Protein 1L4D (pdb70)

B-factor: mean 29.14, std 12.09, range [7.15, 85.82]

GO terms:
  GO:0005576 extracellular region (C, IDA)
  GO:0007596 blood coagulation (P, IMP)
  GO:0005515 protein binding (F, IPI)
  GO:0042730 fibrinolysis (P, IDA)
  GO:0004252 serine-type endopeptidase activity (F, IDA)
  GO:0030574 collagen catabolic process (P, IDA)
  GO:0051919 positive regulation of fibrinolysis (P, IDA)
  GO:0008236 serine-type peptidase activity (F, TAS)
  GO:0005102 signaling receptor binding (F, IPI)
  GO:0019904 protein domain specific binding (F, IPI)
  GO:0005576 extracellular region (C, TAS)
  GO:0005886 plasma membrane (C, TAS)
  GO:0031093 platelet alpha granule lumen (C, TAS)
  GO:0009897 external side of plasma membrane (C, IDA)
  GO:0009986 cell surface (C, IDA)
  GO:0010812 negative regulation of cell-substrate adhesion (P, IDA)
  GO:0004175 endopeptidase activity (F, IDA)
  GO:0022617 extracellular matrix disassembly (P, IDA)
  GO:0051918 negative regulation of fibrinolysis (P, IDA)
  GO:2000048 negative regulation of cell-cell adhesion mediated by cadherin (P, TAS)

InterPro domains:
  IPR000001 Kringle [PF00051] (103-181)
  IPR000001 Kringle [PF00051] (185-262)
  IPR000001 Kringle [PF00051] (275-352)
  IPR000001 Kringle [PF00051] (377-454)
  IPR000001 Kringle [PF00051] (481-560)
  IPR000001 Kringle [PS50070] (102-181)
  IPR000001 Kringle [PS50070] (184-262)
  IPR000001 Kringle [PS50070] (274-352)
  IPR000001 Kringle [PS50070] (376-454)
  IPR000001 Kringle [PS50070] (480-560)
  IPR000001 Kringle [SM00130] (101-183)
  IPR000001 Kringle [SM00130] (184-264)
  IPR000001 Kringle [SM00130] (273-354)
  IPR000001 Kringle [SM00130] (375-456)
  IPR000001 Kringle [SM00130] (479-562)
  IPR000001 Kringle [cd00108] (102-182)
  IPR000001 Kringle [cd00108] (182-262)
  IPR000001 Kringle [cd00108] (272-353)
  IPR000001 Kringle [cd00108] (375-455)
  IPR000001 Kringle [cd00108] (478-561)

Structure (mmCIF, N/CA/C/O backbone):
data_1L4D
#
_entry.id   1L4D
#
_cell.length_a   67.449
_cell.length_b   94.177
_cell.length_c   126.822
_cell.angle_alpha   90.00
_cell.angle_beta   90.00
_cell.angle_gamma   90.00
#
_symmetry.space_group_name_H-M   'C 2 2 21'
#
loop_
_entity.id
_entity.type
_entity.pdbx_description
1 polymer PLASMINOGEN
2 polymer STREPTOKINASE
3 non-polymer 'SULFATE ION'
4 water water
#
loop_
_atom_site.group_PDB
_atom_site.id
_atom_site.type_symbol
_atom_site.label_atom_id
_atom_site.label_alt_id
_atom_site.label_comp_id
_atom_site.label_asym_id
_atom_site.label_entity_id
_atom_site.label_seq_id
_atom_site.pdbx_PDB_ins_code
_atom_site.Cartn_x
_atom_site.Cartn_y
_atom_site.Cartn_z
_atom_site.occupancy
_atom_site.B_iso_or_equiv
_atom_site.auth_seq_id
_atom_site.auth_comp_id
_atom_site.auth_asym_id
_atom_site.auth_atom_id
_atom_site.pdbx_PDB_model_num
ATOM 1 N N . ALA A 1 1 ? 43.229 16.885 77.127 1.00 47.32 543 ALA A N 1
ATOM 2 C CA . ALA A 1 1 ? 43.899 16.888 75.803 1.00 48.23 543 ALA A CA 1
ATOM 3 C C . ALA A 1 1 ? 43.599 18.157 74.990 1.00 47.55 543 ALA A C 1
ATOM 4 O O . ALA A 1 1 ? 42.465 18.626 74.899 1.00 49.03 543 ALA A O 1
ATOM 6 N N . PRO A 1 2 ? 44.657 18.744 74.422 1.00 46.38 544 PRO A N 1
ATOM 7 C CA . PRO A 1 2 ? 44.456 19.953 73.616 1.00 44.78 544 PRO A CA 1
ATOM 8 C C . PRO A 1 2 ? 43.800 19.604 72.257 1.00 42.32 544 PRO A C 1
ATOM 9 O O . PRO A 1 2 ? 43.740 18.433 71.863 1.00 42.27 544 PRO A O 1
ATOM 13 N N . SER A 1 3 ? 43.258 20.620 71.584 1.00 39.47 545 SER A N 1
ATOM 14 C CA . SER A 1 3 ? 42.605 20.420 70.295 1.00 36.45 545 SER A CA 1
ATOM 15 C C . SER A 1 3 ? 43.132 21.447 69.321 1.00 33.59 545 SER A C 1
ATOM 16 O O . SER A 1 3 ? 44.055 22.174 69.639 1.00 31.43 545 SER A O 1
ATOM 19 N N . PHE A 1 4 ? 42.543 21.491 68.131 1.00 31.68 546 PHE A N 1
ATOM 20 C CA . PHE A 1 4 ? 42.948 22.428 67.097 1.00 28.97 546 PHE A CA 1
ATOM 21 C C . PHE A 1 4 ? 41.987 23.593 67.112 1.00 29.64 546 PHE A C 1
ATOM 22 O O . PHE A 1 4 ? 40.803 23.398 67.341 1.00 30.81 546 PHE A O 1
ATOM 30 N N . ASP A 1 5 ? 42.497 24.797 66.872 1.00 29.58 547 ASP A N 1
ATOM 31 C CA . ASP A 1 5 ? 41.690 26.017 66.903 1.00 30.20 547 ASP A CA 1
ATOM 32 C C . ASP A 1 5 ? 40.951 26.323 65.607 1.00 29.50 547 ASP A C 1
ATOM 33 O O . ASP A 1 5 ? 41.437 25.959 64.544 1.00 29.91 547 ASP A O 1
ATOM 38 N N . CYS A 1 6 ? 39.808 27.010 65.684 1.00 27.49 548 CYS A N 1
ATOM 39 C CA . CYS A 1 6 ? 39.021 27.284 64.485 1.00 25.96 548 CYS A CA 1
ATOM 40 C C . CYS A 1 6 ? 39.802 28.148 63.495 1.00 24.39 548 CYS A C 1
ATOM 41 O O . CYS A 1 6 ? 40.694 28.902 63.876 1.00 21.89 548 CYS A O 1
ATOM 44 N N . GLY A 1 7 ? 39.513 27.931 62.215 1.00 23.70 549 GLY A N 1
ATOM 45 C CA . GLY A 1 7 ? 40.117 28.683 61.132 1.00 25.01 549 GLY A CA 1
ATOM 46 C C . GLY A 1 7 ? 41.587 28.572 60.793 1.00 25.77 549 GLY A C 1
ATOM 47 O O . GLY A 1 7 ? 42.069 29.290 59.903 1.00 26.37 549 GLY A O 1
ATOM 48 N N . LYS A 1 8 ? 42.304 27.689 61.470 1.00 24.48 550 LYS A N 1
ATOM 49 C CA . LYS A 1 8 ? 43.718 27.570 61.200 1.00 24.09 550 LYS A CA 1
ATOM 50 C C . LYS A 1 8 ? 44.035 26.211 60.605 1.00 23.40 550 LYS A C 1
ATOM 51 O O . LYS A 1 8 ? 44.094 25.213 61.317 1.00 23.21 550 LYS A O 1
ATOM 57 N N . PRO A 1 9 ? 44.253 26.157 59.283 1.00 21.96 551 PRO A N 1
ATOM 58 C CA . PRO A 1 9 ? 44.566 24.885 58.617 1.00 20.62 551 PRO A CA 1
ATOM 59 C C . PRO A 1 9 ? 45.935 24.381 59.031 1.00 19.41 551 PRO A C 1
ATOM 60 O O . PRO A 1 9 ? 46.803 25.178 59.340 1.00 18.24 551 PRO A O 1
ATOM 64 N N . GLN A 1 10 ? 46.104 23.056 59.045 1.00 19.98 552 GLN A N 1
ATOM 65 C CA . GLN A 1 10 ? 47.374 22.417 59.385 1.00 19.57 552 GLN A CA 1
ATOM 66 C C . GLN A 1 10 ? 48.133 22.125 58.096 1.00 19.80 552 GLN A C 1
ATOM 67 O O . GLN A 1 10 ? 49.279 21.696 58.117 1.00 20.44 552 GLN A O 1
ATOM 73 N N . VAL A 1 11 ? 47.467 22.350 56.971 1.00 18.59 553 VAL A N 1
ATOM 74 C CA . VAL A 1 11 ? 48.068 22.175 55.658 1.00 18.62 553 VAL A CA 1
ATOM 75 C C . VAL A 1 11 ? 47.842 23.521 54.995 1.00 19.37 553 VAL A C 1
ATOM 76 O O . VAL A 1 11 ? 46.699 23.887 54.731 1.00 20.13 553 VAL A O 1
ATOM 80 N N . GLU A 1 12 ? 48.918 24.268 54.741 1.00 19.20 554 GLU A N 1
ATOM 81 C CA . GLU A 1 12 ? 48.783 25.593 54.143 1.00 18.73 554 GLU A CA 1
ATOM 82 C C . GLU A 1 12 ? 47.983 25.583 52.850 1.00 18.12 554 GLU A C 1
ATOM 83 O O . GLU A 1 12 ? 48.275 24.831 51.930 1.00 17.32 554 GLU A O 1
ATOM 89 N N . PRO A 1 13 ? 46.934 26.411 52.778 1.00 18.00 555 PRO A N 1
ATOM 90 C CA . PRO A 1 13 ? 46.148 26.429 51.546 1.00 18.33 555 PRO A CA 1
ATOM 91 C C . PRO A 1 13 ? 46.969 26.909 50.344 1.00 18.89 555 PRO A C 1
ATOM 92 O O . PRO A 1 13 ? 47.899 27.715 50.480 1.00 16.99 555 PRO A O 1
ATOM 96 N N . LYS A 1 14 ? 46.614 26.398 49.170 1.00 18.19 556 LYS A N 1
ATOM 97 C CA . LYS A 1 14 ? 47.292 26.766 47.950 1.00 17.98 556 LYS A CA 1
ATOM 98 C C . LYS A 1 14 ? 47.072 28.245 47.682 1.00 18.65 556 LYS A C 1
ATOM 99 O O . LYS A 1 14 ? 47.977 28.930 47.218 1.00 18.42 556 LYS A O 1
ATOM 105 N N . LYS A 1 15 ? 45.878 28.744 47.984 1.00 18.19 557 LYS A N 1
ATOM 106 C CA . LYS A 1 15 ? 45.572 30.152 47.747 1.00 18.32 557 LYS A CA 1
ATOM 107 C C . LYS A 1 15 ? 45.656 30.526 46.274 1.00 18.82 557 LYS A C 1
ATOM 108 O O . LYS A 1 15 ? 46.461 31.374 45.879 1.00 19.36 557 LYS A O 1
ATOM 114 N N . CYS A 1 16 ? 44.817 29.884 45.467 1.00 18.72 558 CYS A N 1
ATOM 115 C CA . CYS A 1 16 ? 44.742 30.137 44.030 1.00 18.43 558 CYS A CA 1
ATOM 116 C C . CYS A 1 16 ? 44.712 31.635 43.770 1.00 18.76 558 CYS A C 1
ATOM 117 O O . CYS A 1 16 ? 43.914 32.366 44.355 1.00 18.10 558 CYS A O 1
ATOM 120 N N . PRO A 1 17 ? 45.599 32.122 42.899 1.00 20.30 559 PRO A N 1
ATOM 121 C CA . PRO A 1 17 ? 45.585 33.564 42.625 1.00 20.85 559 PRO A CA 1
ATOM 122 C C . PRO A 1 17 ? 44.239 33.992 42.057 1.00 21.33 559 PRO A C 1
ATOM 123 O O . PRO A 1 17 ? 43.476 33.166 41.565 1.00 22.40 559 PRO A O 1
ATOM 127 N N . GLY A 1 18 ? 43.936 35.279 42.139 1.00 20.63 560 GLY A N 1
ATOM 128 C CA . GLY A 1 18 ? 42.666 35.739 41.625 1.00 20.18 560 GLY A CA 1
ATOM 129 C C . GLY A 1 18 ? 42.582 35.702 40.111 1.00 21.42 560 GLY A C 1
ATOM 130 O O . GLY A 1 18 ? 43.586 35.666 39.424 1.00 22.30 560 GLY A O 1
ATOM 131 N N . ARG A 1 19 ? 41.361 35.706 39.604 1.00 21.84 561 ARG A N 1
ATOM 132 C CA . ARG A 1 19 ? 41.075 35.688 38.178 1.00 23.06 561 ARG A CA 1
ATOM 133 C C . ARG A 1 19 ? 41.769 34.588 37.374 1.00 21.94 561 ARG A C 1
ATOM 134 O O . ARG A 1 19 ? 42.086 34.780 36.199 1.00 22.75 561 ARG A O 1
ATOM 142 N N . VAL A 1 20 ? 42.003 33.440 37.999 1.00 19.66 562 VAL A N 1
ATOM 143 C CA . VAL A 1 20 ? 42.610 32.325 37.289 1.00 18.30 562 VAL A CA 1
ATOM 144 C C . VAL A 1 20 ? 41.489 31.502 36.632 1.00 18.90 562 VAL A C 1
ATOM 145 O O . VAL A 1 20 ? 40.533 31.083 37.281 1.00 17.69 562 VAL A O 1
ATOM 149 N N . VAL A 1 21 ? 41.607 31.264 35.336 1.00 17.79 563 VAL A N 1
ATOM 150 C CA . VAL A 1 21 ? 40.580 30.510 34.629 1.00 18.65 563 VAL A CA 1
ATOM 151 C C . VAL A 1 21 ? 40.483 29.028 35.051 1.00 18.55 563 VAL A C 1
ATOM 152 O O . VAL A 1 21 ? 41.424 28.258 34.890 1.00 19.45 563 VAL A O 1
ATOM 156 N N . GLY A 1 22 ? 39.330 28.645 35.594 1.00 18.41 564 GLY A N 1
ATOM 157 C CA . GLY A 1 22 ? 39.130 27.273 36.022 1.00 16.71 564 GLY A CA 1
ATOM 158 C C . GLY A 1 22 ? 39.496 27.094 37.476 1.00 16.41 564 GLY A C 1
ATOM 159 O O . GLY A 1 22 ? 39.272 26.033 38.062 1.00 17.65 564 GLY A O 1
ATOM 160 N N . GLY A 1 23 ? 40.066 28.135 38.066 1.00 15.73 565 GLY A N 1
ATOM 161 C CA . GLY A 1 23 ? 40.467 28.044 39.460 1.00 16.66 565 GLY A CA 1
ATOM 162 C C . GLY A 1 23 ? 41.541 26.980 39.674 1.00 16.96 565 GLY A C 1
ATOM 163 O O . GLY A 1 23 ? 42.200 26.547 38.729 1.00 16.77 565 GLY A O 1
ATOM 164 N N . CYS A 1 24 ? 41.696 26.537 40.918 1.00 18.37 566 CYS A N 1
ATOM 165 C CA . CYS A 1 24 ? 42.700 25.546 41.263 1.00 17.85 566 CYS A CA 1
ATOM 166 C C . CYS A 1 24 ? 42.160 24.404 42.096 1.00 18.49 566 CYS A C 1
ATOM 167 O O . CYS A 1 24 ? 41.124 24.524 42.745 1.00 19.82 566 CYS A O 1
ATOM 170 N N . VAL A 1 25 ? 42.897 23.301 42.089 1.00 17.75 567 VAL A N 1
ATOM 171 C CA . VAL A 1 25 ? 42.566 22.158 42.918 1.00 17.55 567 VAL A CA 1
ATOM 172 C C . VAL A 1 25 ? 43.253 22.505 44.238 1.00 17.05 567 VAL A C 1
ATOM 173 O O . VAL A 1 25 ? 44.422 22.864 44.251 1.00 17.29 567 VAL A O 1
ATOM 177 N N . ALA A 1 26 ? 42.540 22.411 45.345 1.00 16.84 568 ALA A N 1
ATOM 178 C CA . ALA A 1 26 ? 43.141 22.754 46.631 1.00 16.56 568 ALA A CA 1
ATOM 179 C C . ALA A 1 26 ? 44.170 21.738 47.112 1.00 16.75 568 ALA A C 1
ATOM 180 O O . ALA A 1 26 ? 44.236 20.618 46.602 1.00 17.00 568 ALA A O 1
ATOM 182 N N . HIS A 1 27 ? 44.996 22.137 48.078 1.00 16.98 569 HIS A N 1
ATOM 183 C CA . HIS A 1 27 ? 45.958 21.201 48.652 1.00 17.33 569 HIS A CA 1
ATOM 184 C C . HIS A 1 27 ? 45.120 20.329 49.572 1.00 17.27 569 HIS A C 1
ATOM 185 O O . HIS A 1 27 ? 44.271 20.833 50.311 1.00 15.95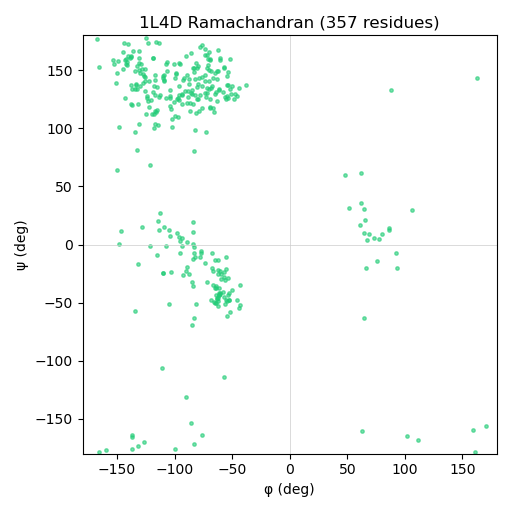 569 HIS A O 1
ATOM 192 N N . PRO A 1 28 ? 45.344 19.012 49.549 1.00 17.97 570 PRO A N 1
ATOM 193 C CA . PRO A 1 28 ? 44.541 18.143 50.423 1.00 20.46 570 PRO A CA 1
ATOM 194 C C . PRO A 1 28 ? 44.506 18.597 51.903 1.00 19.71 570 PRO A C 1
ATOM 195 O O . PRO A 1 28 ? 45.543 18.886 52.490 1.00 19.32 570 PRO A O 1
ATOM 199 N N . HIS A 1 29 ? 43.291 18.694 52.445 1.00 18.72 571 HIS A N 1
ATOM 200 C CA . HIS A 1 29 ? 43.032 19.053 53.826 1.00 18.95 571 HIS A CA 1
ATOM 201 C C . HIS A 1 29 ? 43.415 20.455 54.292 1.00 18.84 571 HIS A C 1
ATOM 202 O O . HIS A 1 29 ? 43.565 20.681 55.498 1.00 16.20 571 HIS A O 1
ATOM 209 N N . SER A 1 30 ? 43.557 21.399 53.358 1.00 18.59 572 SER A N 1
ATOM 210 C CA . SER A 1 30 ? 43.863 22.787 53.714 1.00 18.71 572 SER A CA 1
ATOM 211 C C . SER A 1 30 ? 42.579 23.563 54.066 1.00 20.26 572 SER A C 1
ATOM 212 O O . SER A 1 30 ? 42.641 24.673 54.597 1.00 21.58 572 SER A O 1
ATOM 215 N N . TRP A 1 31 ? 41.421 22.977 53.761 1.00 20.97 573 TRP A N 1
ATOM 216 C CA . TRP A 1 31 ? 40.112 23.573 54.087 1.00 22.32 573 TRP A CA 1
ATOM 217 C C . TRP A 1 31 ? 39.391 22.543 54.978 1.00 23.17 573 TRP A C 1
ATOM 218 O O . TRP A 1 31 ? 38.401 21.938 54.579 1.00 24.27 573 TRP A O 1
ATOM 229 N N . PRO A 1 32 ? 39.889 22.349 56.207 1.00 23.43 574 PRO A N 1
ATOM 230 C CA . PRO A 1 32 ? 39.398 21.410 57.223 1.00 23.01 574 PRO A CA 1
ATOM 231 C C . PRO A 1 32 ? 37.945 21.478 57.651 1.00 21.38 574 PRO A C 1
ATOM 232 O O . PRO A 1 32 ? 37.418 20.514 58.195 1.00 19.17 574 PRO A O 1
ATOM 236 N N . TRP A 1 33 ? 37.318 22.624 57.422 1.00 21.67 575 TRP A N 1
ATOM 237 C CA . TRP A 1 33 ? 35.923 22.852 57.792 1.00 21.41 575 TRP A CA 1
ATOM 238 C C . TRP A 1 33 ? 34.991 22.541 56.625 1.00 22.16 575 TRP A C 1
ATOM 239 O O . TRP A 1 33 ? 33.769 22.640 56.743 1.00 24.62 575 TRP A O 1
ATOM 250 N N . GLN A 1 34 ? 35.570 22.159 55.496 1.00 21.55 576 GLN A N 1
ATOM 251 C CA . GLN A 1 34 ? 34.777 21.847 54.328 1.00 21.08 576 GLN A CA 1
ATOM 252 C C . GLN A 1 34 ? 33.986 20.569 54.519 1.00 21.64 576 GLN A C 1
ATOM 253 O O . GLN A 1 34 ? 34.552 19.486 54.682 1.00 20.51 576 GLN A O 1
ATOM 259 N N . VAL A 1 35 ? 32.665 20.712 54.486 1.00 22.31 577 VAL A N 1
ATOM 260 C CA . VAL A 1 35 ? 31.753 19.584 54.625 1.00 21.54 577 VAL A CA 1
ATOM 261 C C . VAL A 1 35 ? 31.100 19.212 53.299 1.00 21.63 577 VAL A C 1
ATOM 262 O O . VAL A 1 35 ? 30.885 20.056 52.433 1.00 20.66 577 VAL A O 1
ATOM 266 N N . SER A 1 36 ? 30.790 17.932 53.148 1.00 22.77 578 SER A N 1
ATOM 267 C CA . SER A 1 36 ? 30.077 17.445 51.978 1.00 22.16 578 SER A CA 1
ATOM 268 C C . SER A 1 36 ? 28.773 16.910 52.555 1.00 23.06 578 SER A C 1
ATOM 269 O O . SER A 1 36 ? 28.791 15.969 53.357 1.00 23.14 578 SER A O 1
ATOM 272 N N . LEU A 1 37 ? 27.657 17.533 52.194 1.00 22.40 579 LEU A N 1
ATOM 273 C CA . LEU A 1 37 ? 26.344 17.098 52.665 1.00 23.06 579 LEU A CA 1
ATOM 274 C C . LEU A 1 37 ? 25.931 16.000 51.699 1.00 23.92 579 LEU A C 1
ATOM 275 O O . LEU A 1 37 ? 25.962 16.184 50.485 1.00 24.35 579 LEU A O 1
ATOM 280 N N . ARG A 1 38 ? 25.528 14.862 52.221 1.00 24.90 580 ARG A N 1
ATOM 281 C CA . ARG A 1 38 ? 25.161 13.780 51.334 1.00 26.54 580 ARG A CA 1
ATOM 282 C C . ARG A 1 38 ? 23.914 13.060 51.813 1.00 27.86 580 ARG A C 1
ATOM 283 O O . ARG A 1 38 ? 23.531 13.164 52.983 1.00 28.06 580 ARG A O 1
ATOM 291 N N . THR A 1 39 ? 23.273 12.350 50.892 1.00 27.89 581 THR A N 1
ATOM 292 C CA . THR A 1 39 ? 22.072 11.581 51.196 1.00 29.00 581 THR A CA 1
ATOM 293 C C . THR A 1 39 ? 22.486 10.347 51.986 1.00 30.59 581 THR A C 1
ATOM 294 O O . THR A 1 39 ? 23.668 10.027 52.071 1.00 31.22 581 THR A O 1
ATOM 298 N N . ARG A 1 40 ? 21.504 9.663 52.559 1.00 32.02 582 ARG A N 1
ATOM 299 C CA . ARG A 1 40 ? 21.728 8.443 53.323 1.00 33.60 582 ARG A CA 1
ATOM 300 C C . ARG A 1 40 ? 22.556 7.471 52.454 1.00 34.21 582 ARG A C 1
ATOM 301 O O . ARG A 1 40 ? 23.550 6.892 52.898 1.00 33.97 582 ARG A O 1
ATOM 309 N N . PHE A 1 41 ? 22.132 7.311 51.204 1.00 35.46 583 PHE A N 1
ATOM 310 C CA . PHE A 1 41 ? 22.776 6.411 50.251 1.00 35.90 583 PHE A CA 1
ATOM 311 C C . PHE A 1 41 ? 24.222 6.775 49.919 1.00 34.77 583 PHE A C 1
ATOM 312 O O . PHE A 1 41 ? 24.982 5.933 49.449 1.00 35.33 583 PHE A O 1
ATOM 320 N N . GLY A 1 42 ? 24.591 8.036 50.132 1.00 34.89 584 GLY A N 1
ATOM 321 C CA . GLY A 1 42 ? 25.956 8.477 49.866 1.00 33.10 584 GLY A CA 1
ATOM 322 C C . GLY A 1 42 ? 26.191 9.347 48.637 1.00 32.61 584 GLY A C 1
ATOM 323 O O . GLY A 1 42 ? 27.276 9.318 48.064 1.00 33.56 584 GLY A O 1
ATOM 324 N N . MET A 1 43 ? 25.196 10.131 48.236 1.00 31.51 585 MET A N 1
ATOM 325 C CA . MET A 1 43 ? 25.315 10.996 47.062 1.00 30.55 585 MET A CA 1
ATOM 326 C C . MET A 1 43 ? 25.525 12.449 47.507 1.00 27.97 585 MET A C 1
ATOM 327 O O . MET A 1 43 ? 24.741 12.977 48.282 1.00 27.58 585 MET A O 1
ATOM 332 N N . HIS A 1 44 ? 26.578 13.093 47.017 1.00 26.06 586 HIS A N 1
ATOM 333 C CA . HIS A 1 44 ? 26.868 14.483 47.383 1.00 23.15 586 HIS A CA 1
ATOM 334 C C . HIS A 1 44 ? 26.020 15.447 46.573 1.00 21.71 586 HIS A C 1
ATOM 335 O O . HIS A 1 44 ? 26.029 15.387 45.350 1.00 20.11 586 HIS A O 1
ATOM 342 N N . PHE A 1 45 ? 25.285 16.333 47.243 1.00 20.19 587 PHE A N 1
ATOM 343 C CA . PHE A 1 45 ? 24.465 17.309 46.524 1.00 19.82 587 PHE A CA 1
ATOM 344 C C . PHE A 1 45 ? 24.640 18.739 47.025 1.00 20.87 587 PHE A C 1
ATOM 345 O O . PHE A 1 45 ? 24.264 19.698 46.338 1.00 20.46 587 PHE A O 1
ATOM 353 N N . CYS A 1 46 ? 25.212 18.871 48.221 1.00 21.33 588 CYS A N 1
ATOM 354 C CA . CYS A 1 46 ? 25.433 20.171 48.849 1.00 22.01 588 CYS A CA 1
ATOM 355 C C . CYS A 1 46 ? 26.714 20.229 49.654 1.00 22.05 588 CYS A C 1
ATOM 356 O O . CYS A 1 46 ? 27.314 19.205 49.969 1.00 20.78 588 CYS A O 1
ATOM 359 N N . GLY A 1 47 ? 27.117 21.451 49.989 1.00 21.69 589 GLY A N 1
ATOM 360 C CA . GLY A 1 47 ? 28.314 21.645 50.775 1.00 20.06 589 GLY A CA 1
ATOM 361 C C . GLY A 1 47 ? 27.889 22.258 52.078 1.00 19.26 589 GLY A C 1
ATOM 362 O O . GLY A 1 47 ? 26.720 22.574 52.249 1.00 20.11 589 GLY A O 1
ATOM 363 N N . GLY A 1 48 ? 28.843 22.408 52.992 1.00 19.85 590 GLY A N 1
ATOM 364 C CA . GLY A 1 48 ? 28.593 22.994 54.296 1.00 17.29 590 GLY A CA 1
ATOM 365 C C . GLY A 1 48 ? 29.905 23.321 55.000 1.00 19.83 590 GLY A C 1
ATOM 366 O O . GLY A 1 48 ? 31.003 23.024 54.501 1.00 18.14 590 GLY A O 1
ATOM 367 N N . THR A 1 49 ? 29.789 23.925 56.178 1.00 19.98 591 THR A N 1
ATOM 368 C CA . THR A 1 49 ? 30.941 24.309 56.964 1.00 20.10 591 THR A CA 1
ATOM 369 C C . THR A 1 49 ? 30.818 23.872 58.411 1.00 21.62 591 THR A C 1
ATOM 370 O O . THR A 1 49 ? 29.875 24.249 59.109 1.00 22.11 591 THR A O 1
ATOM 374 N N . LEU A 1 50 ? 31.771 23.067 58.863 1.00 22.21 592 LEU A N 1
ATOM 375 C CA . LEU A 1 50 ? 31.775 22.621 60.247 1.00 22.05 592 LEU A CA 1
ATOM 376 C C . LEU A 1 50 ? 32.098 23.857 61.058 1.00 22.46 592 LEU A C 1
ATOM 377 O O . LEU A 1 50 ? 33.105 24.502 60.778 1.00 23.49 592 LEU A O 1
ATOM 382 N N . ILE A 1 51 ? 31.261 24.212 62.034 1.00 21.13 593 ILE A N 1
ATOM 383 C CA . ILE A 1 51 ? 31.552 25.386 62.855 1.00 22.19 593 ILE A CA 1
ATOM 384 C C . ILE A 1 51 ? 31.791 24.994 64.304 1.00 23.50 593 ILE A C 1
ATOM 385 O O . ILE A 1 51 ? 32.236 25.796 65.126 1.00 24.66 593 ILE A O 1
ATOM 390 N N . SER A 1 52 ? 31.511 23.736 64.600 1.00 24.12 594 SER A N 1
ATOM 391 C CA . SER A 1 52 ? 31.665 23.207 65.941 1.00 23.88 594 SER A CA 1
ATOM 392 C C . SER A 1 52 ? 31.608 21.689 65.843 1.00 23.33 594 SER A C 1
ATOM 393 O O . SER A 1 52 ? 30.983 21.137 64.946 1.00 26.00 594 SER A O 1
ATOM 396 N N . PRO A 1 53 ? 32.251 20.987 66.768 1.00 22.21 595 PRO A N 1
ATOM 397 C CA . PRO A 1 53 ? 32.216 19.520 66.694 1.00 21.63 595 PRO A CA 1
ATOM 398 C C . PRO A 1 53 ? 30.842 18.911 66.359 1.00 20.28 595 PRO A C 1
ATOM 399 O O . PRO A 1 53 ? 30.746 17.899 65.661 1.00 20.06 595 PRO A O 1
ATOM 403 N N . GLU A 1 54 ? 29.788 19.544 66.846 1.00 19.19 596 GLU A N 1
ATOM 404 C CA . GLU A 1 54 ? 28.438 19.055 66.623 1.00 19.97 596 GLU A CA 1
ATOM 405 C C . GLU A 1 54 ? 27.599 19.870 65.632 1.00 20.70 596 GLU A C 1
ATOM 406 O O . GLU A 1 54 ? 26.448 19.514 65.351 1.00 19.45 596 GLU A O 1
ATOM 412 N N . TRP A 1 55 ? 28.148 20.950 65.087 1.00 19.19 597 TRP A N 1
ATOM 413 C CA . TRP A 1 55 ? 27.337 21.731 64.182 1.00 19.44 597 TRP A CA 1
ATOM 414 C C . TRP A 1 55 ? 27.936 22.091 62.844 1.00 20.16 597 TRP A C 1
ATOM 415 O O . TRP A 1 55 ? 29.099 22.491 62.748 1.00 20.94 597 TRP A O 1
ATOM 426 N N . VAL A 1 56 ? 27.110 21.956 61.808 1.00 20.01 598 VAL A N 1
ATOM 427 C CA . VAL A 1 56 ? 27.498 22.274 60.444 1.00 17.85 598 VAL A CA 1
ATOM 428 C C . VAL A 1 56 ? 26.524 23.299 59.878 1.00 18.22 598 VAL A C 1
ATOM 429 O O . VAL A 1 56 ? 25.302 23.100 59.904 1.00 19.36 598 VAL A O 1
ATOM 433 N N . LEU A 1 57 ? 27.054 24.405 59.374 1.00 17.08 599 LEU A N 1
ATOM 434 C CA . LEU A 1 57 ? 26.194 25.432 58.802 1.00 17.11 599 LEU A CA 1
ATOM 435 C C . LEU A 1 57 ? 26.150 25.213 57.299 1.00 18.18 599 LEU A C 1
ATOM 436 O O . LEU A 1 57 ? 27.193 25.095 56.654 1.00 18.38 599 LEU A O 1
ATOM 441 N N . THR A 1 58 ? 24.934 25.162 56.753 1.00 18.15 600 THR A N 1
ATOM 442 C CA . THR A 1 58 ? 24.707 24.933 55.334 1.00 17.14 600 THR A CA 1
ATOM 443 C C . THR A 1 58 ? 23.615 25.866 54.798 1.00 18.77 600 THR A C 1
ATOM 444 O O . THR A 1 58 ? 23.108 26.710 55.520 1.00 19.32 600 THR A O 1
ATOM 448 N N . ALA A 1 59 ? 23.247 25.695 53.534 1.00 18.43 601 ALA A N 1
ATOM 449 C CA . ALA A 1 59 ? 22.218 26.523 52.913 1.00 20.12 601 ALA A CA 1
ATOM 450 C C . ALA A 1 59 ? 20.830 25.943 53.149 1.00 21.27 601 ALA A C 1
ATOM 451 O O . ALA A 1 59 ? 20.621 24.737 53.040 1.00 21.59 601 ALA A O 1
ATOM 453 N N . ALA A 1 60 ? 19.882 26.817 53.450 1.00 21.86 602 ALA A N 1
ATOM 454 C CA . ALA A 1 60 ? 18.513 26.405 53.718 1.00 23.29 602 ALA A CA 1
ATOM 455 C C . ALA A 1 60 ? 17.879 25.529 52.636 1.00 24.29 602 ALA A C 1
ATOM 456 O O . ALA A 1 60 ? 17.286 24.498 52.968 1.00 25.34 602 ALA A O 1
ATOM 458 N N . HIS A 1 61 ? 17.980 25.899 51.362 1.00 25.69 603 HIS A N 1
ATOM 459 C CA . HIS A 1 61 ? 17.359 25.069 50.353 1.00 28.26 603 HIS A CA 1
ATOM 460 C C . HIS A 1 61 ? 17.975 23.672 50.240 1.00 28.39 603 HIS A C 1
ATOM 461 O O . HIS A 1 61 ? 17.383 22.776 49.620 1.00 28.93 603 HIS A O 1
ATOM 468 N N . CYS A 1 62 ? 19.140 23.465 50.847 1.00 26.85 604 CYS A N 1
ATOM 469 C CA . CYS A 1 62 ? 19.757 22.150 50.790 1.00 26.30 604 CYS A CA 1
ATOM 470 C C . CYS A 1 62 ? 18.882 21.183 51.561 1.00 27.34 604 CYS A C 1
ATOM 471 O O . CYS A 1 62 ? 18.922 19.983 51.324 1.00 28.21 604 CYS A O 1
ATOM 474 N N . LEU A 1 63 ? 18.079 21.705 52.482 1.00 27.30 605 LEU A N 1
ATOM 475 C CA . LEU A 1 63 ? 17.214 20.842 53.272 1.00 28.21 605 LEU A CA 1
ATOM 476 C C . LEU A 1 63 ? 15.918 20.525 52.554 1.00 29.41 605 LEU A C 1
ATOM 477 O O . LEU A 1 63 ? 15.002 19.968 53.141 1.00 29.66 605 LEU A O 1
ATOM 482 N N . GLU A 1 64 ? 15.838 20.864 51.279 1.00 31.71 606 GLU A N 1
ATOM 483 C CA . GLU A 1 64 ? 14.620 20.592 50.546 1.00 35.51 606 GLU A CA 1
ATOM 484 C C . GLU A 1 64 ? 14.512 19.136 50.150 1.00 36.81 606 GLU A C 1
ATOM 485 O O . GLU A 1 64 ? 13.461 18.702 49.713 1.00 38.14 606 GLU A O 1
ATOM 491 N N . LYS A 1 65 ? 15.590 18.377 50.317 1.00 37.92 607 LYS A N 1
ATOM 492 C CA . LYS A 1 65 ? 15.574 16.969 49.959 1.00 39.16 607 LYS A CA 1
ATOM 493 C C . LYS A 1 65 ? 14.618 16.156 50.816 1.00 39.24 607 LYS A C 1
ATOM 494 O O . LYS A 1 65 ? 13.803 15.403 50.292 1.00 40.15 607 LYS A O 1
ATOM 500 N N . SER A 1 66 ? 14.733 16.308 52.134 1.00 39.36 608 SER A N 1
ATOM 501 C CA . SER A 1 66 ? 13.900 15.577 53.097 1.00 38.78 608 SER A CA 1
ATOM 502 C C . SER A 1 66 ? 13.719 16.337 54.407 1.00 38.58 608 SER A C 1
ATOM 503 O O . SER A 1 66 ? 14.550 17.160 54.776 1.00 37.84 608 SER A O 1
ATOM 506 N N . PRO A 1 67 ? 12.630 16.058 55.134 1.00 39.16 609 PRO A N 1
ATOM 507 C CA . PRO A 1 67 ? 12.365 16.733 56.412 1.00 38.89 609 PRO A CA 1
ATOM 508 C C . PRO A 1 67 ? 13.026 16.002 57.573 1.00 37.11 609 PRO A C 1
ATOM 509 O O . PRO A 1 67 ? 13.316 16.595 58.613 1.00 36.89 609 PRO A O 1
ATOM 513 N N . ARG A 1 68 ? 13.254 14.710 57.396 1.00 36.04 610 ARG A N 1
ATOM 514 C CA . ARG A 1 68 ? 13.886 13.924 58.444 1.00 37.16 610 ARG A CA 1
ATOM 515 C C . ARG A 1 68 ? 15.409 14.028 58.417 1.00 35.57 610 ARG A C 1
ATOM 516 O O . ARG A 1 68 ? 16.040 13.705 57.414 1.00 34.84 610 ARG A O 1
ATOM 524 N N . PRO A 1 69 ? 16.017 14.502 59.524 1.00 35.07 611 PRO A N 1
ATOM 525 C CA . PRO A 1 69 ? 17.473 14.628 59.572 1.00 33.55 611 PRO A CA 1
ATOM 526 C C . PRO A 1 69 ? 18.140 13.293 59.298 1.00 32.70 611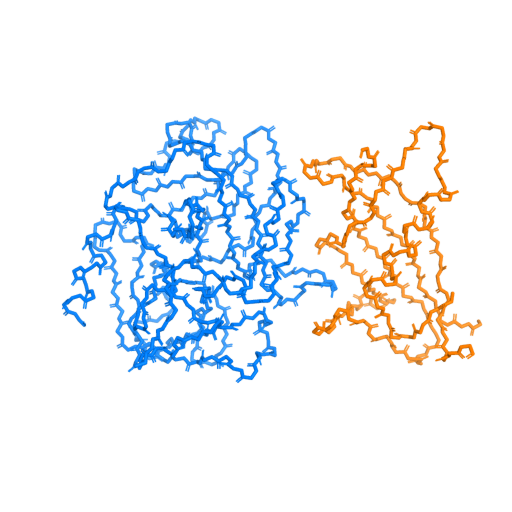 PRO A C 1
ATOM 527 O O . PRO A 1 69 ? 19.282 13.251 58.857 1.00 32.91 611 PRO A O 1
ATOM 531 N N . SER A 1 70 ? 17.423 12.201 59.541 1.00 31.62 612 SER A N 1
ATOM 532 C CA . SER A 1 70 ? 17.972 10.867 59.305 1.00 30.51 612 SER A CA 1
ATOM 533 C C . SER A 1 70 ? 18.344 10.673 57.836 1.00 29.31 612 SER A C 1
ATOM 534 O O . SER A 1 70 ? 19.153 9.830 57.508 1.00 28.88 612 SER A O 1
ATOM 537 N N . SER A 1 71 ? 17.741 11.440 56.944 1.00 29.17 613 SER A N 1
ATOM 538 C CA . SER A 1 71 ? 18.061 11.301 55.530 1.00 29.60 613 SER A CA 1
ATOM 539 C C . SER A 1 71 ? 19.392 11.957 55.165 1.00 29.38 613 SER A C 1
ATOM 540 O O . SER A 1 71 ? 19.859 11.831 54.032 1.00 30.27 613 SER A O 1
ATOM 543 N N . TYR A 1 72 ? 20.011 12.648 56.114 1.00 28.24 614 TYR A N 1
ATOM 544 C CA . TYR A 1 72 ? 21.259 13.346 55.829 1.00 27.31 614 TYR A CA 1
ATOM 545 C C . TYR A 1 72 ? 22.489 12.740 56.483 1.00 27.49 614 TYR A C 1
ATOM 546 O O . TYR A 1 72 ? 22.436 12.234 57.607 1.00 28.30 614 TYR A O 1
ATOM 555 N N . LYS A 1 73 ? 23.603 12.809 55.766 1.00 27.06 615 LYS A N 1
ATOM 556 C CA . LYS A 1 73 ? 24.876 12.271 56.236 1.00 27.90 615 LYS A CA 1
ATOM 557 C C . LYS A 1 73 ? 25.936 13.345 55.981 1.00 27.08 615 LYS A C 1
ATOM 558 O O . LYS A 1 73 ? 25.932 13.979 54.929 1.00 28.93 615 LYS A O 1
ATOM 564 N N . VAL A 1 74 ? 26.839 13.554 56.927 1.00 25.25 616 VAL A N 1
ATOM 565 C CA . VAL A 1 74 ? 27.883 14.564 56.765 1.00 23.25 616 VAL A CA 1
ATOM 566 C C . VAL A 1 74 ? 29.261 13.946 56.529 1.00 21.72 616 VAL A C 1
ATOM 567 O O . VAL A 1 74 ? 29.701 13.117 57.312 1.00 22.31 616 VAL A O 1
ATOM 571 N N . ILE A 1 75 ? 29.939 14.343 55.455 1.00 19.52 617 ILE A N 1
ATOM 572 C CA . ILE A 1 75 ? 31.274 13.822 55.148 1.00 18.58 617 ILE A CA 1
ATOM 573 C C . ILE A 1 75 ? 32.379 14.832 55.509 1.00 18.62 617 ILE A C 1
ATOM 574 O O . ILE A 1 75 ? 32.459 15.912 54.927 1.00 18.48 617 ILE A O 1
ATOM 579 N N . LEU A 1 76 ? 33.237 14.456 56.460 1.00 18.16 618 LEU A N 1
ATOM 580 C CA . LEU A 1 76 ? 34.297 15.337 56.944 1.00 17.82 618 LEU A CA 1
ATOM 581 C C . LEU A 1 76 ? 35.727 14.867 56.719 1.00 18.77 618 LEU A C 1
ATOM 582 O O . LEU A 1 76 ? 36.021 13.680 56.849 1.00 20.23 618 LEU A O 1
ATOM 587 N N . GLY A 1 77 ? 36.607 15.814 56.385 1.00 18.78 619 GLY A N 1
ATOM 588 C CA . GLY A 1 77 ? 38.019 15.530 56.183 1.00 17.98 619 GLY A CA 1
ATOM 589 C C . GLY A 1 77 ? 38.405 15.065 54.797 1.00 19.86 619 GLY A C 1
ATOM 590 O O . GLY A 1 77 ? 39.505 14.576 54.577 1.00 19.75 619 GLY A O 1
ATOM 591 N N . ALA A 1 78 ? 37.509 15.242 53.841 1.00 21.52 620 ALA A N 1
ATOM 592 C CA . ALA A 1 78 ? 37.767 14.771 52.499 1.00 20.82 620 ALA A CA 1
ATOM 593 C C . ALA A 1 78 ? 38.445 15.735 51.548 1.00 21.98 620 ALA A C 1
ATOM 594 O O . ALA A 1 78 ? 38.490 16.951 51.758 1.00 21.73 620 ALA A O 1
ATOM 596 N N . HIS A 1 79 ? 38.987 15.132 50.492 1.00 23.48 621 HIS A N 1
ATOM 597 C CA . HIS A 1 79 ? 39.645 15.819 49.391 1.00 23.67 621 HIS A CA 1
ATOM 598 C C . HIS A 1 79 ? 39.103 15.170 48.127 1.00 24.39 621 HIS A C 1
ATOM 599 O O . HIS A 1 79 ? 38.571 15.857 47.253 1.00 23.46 621 HIS A O 1
ATOM 606 N N . GLN A 1 80 ? 39.267 13.853 48.030 1.00 25.97 622 GL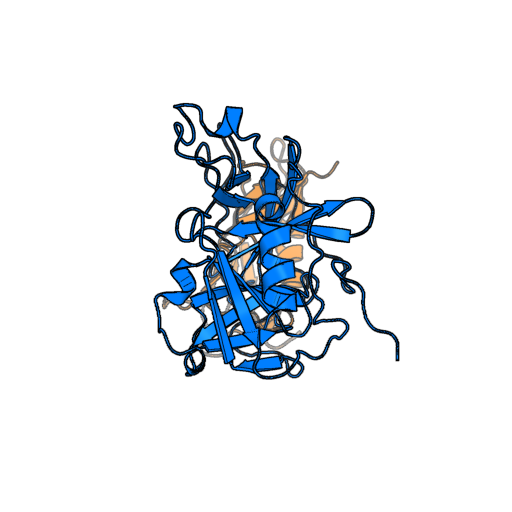N A N 1
ATOM 607 C CA . GLN A 1 80 ? 38.744 13.107 46.890 1.00 28.28 622 GLN A CA 1
ATOM 608 C C . GLN A 1 80 ? 37.304 12.751 47.221 1.00 29.07 622 GLN A C 1
ATOM 609 O O . GLN A 1 80 ? 37.027 12.104 48.221 1.00 30.11 622 GLN A O 1
ATOM 615 N N . GLU A 1 81 ? 36.394 13.190 46.366 1.00 30.35 623 GLU A N 1
ATOM 616 C CA . GLU A 1 81 ? 34.963 12.993 46.537 1.00 31.31 623 GLU A CA 1
ATOM 617 C C . GLU A 1 81 ? 34.474 11.542 46.513 1.00 31.92 623 GLU A C 1
ATOM 618 O O . GLU A 1 81 ? 33.637 11.151 47.326 1.00 32.27 623 GLU A O 1
ATOM 624 N N . VAL A 1 82 ? 34.980 10.745 45.578 1.00 32.90 624 VAL A N 1
ATOM 625 C CA . VAL A 1 82 ? 34.540 9.357 45.459 1.00 33.12 624 VAL A CA 1
ATOM 626 C C . VAL A 1 82 ? 35.275 8.384 46.384 1.00 34.25 624 VAL A C 1
ATOM 627 O O . VAL A 1 82 ? 34.678 7.856 47.317 1.00 35.58 624 VAL A O 1
ATOM 631 N N . ASN A 1 83 ? 36.556 8.128 46.136 1.00 34.82 625 ASN A N 1
ATOM 632 C CA . ASN A 1 83 ? 37.306 7.209 47.002 1.00 35.43 625 ASN A CA 1
ATOM 633 C C . ASN A 1 83 ? 37.798 7.981 48.224 1.00 33.75 625 ASN A C 1
ATOM 634 O O . ASN A 1 83 ? 38.949 8.405 48.287 1.00 33.62 625 ASN A O 1
ATOM 639 N N . LEU A 1 84 ? 36.905 8.161 49.188 1.00 31.22 626 LEU A N 1
ATOM 640 C CA . LEU A 1 84 ? 37.199 8.909 50.408 1.00 29.26 626 LEU A CA 1
ATOM 641 C C . LEU A 1 84 ? 38.431 8.390 51.135 1.00 28.95 626 LEU A C 1
ATOM 642 O O . LEU A 1 84 ? 38.625 7.184 51.256 1.00 29.26 626 LEU A O 1
ATOM 647 N N . GLU A 1 85 ? 39.267 9.298 51.621 1.00 27.57 627 GLU A N 1
ATOM 648 C CA . GLU A 1 85 ? 40.456 8.867 52.333 1.00 26.56 627 GLU A CA 1
ATOM 649 C C . GLU A 1 85 ? 39.998 8.060 53.540 1.00 27.53 627 GLU A C 1
ATOM 650 O O . GLU A 1 85 ? 38.843 8.167 53.967 1.00 27.92 627 GLU A O 1
ATOM 656 N N . PRO A 1 86 ? 40.886 7.214 54.091 1.00 27.59 628 PRO A N 1
ATOM 657 C CA . PRO A 1 86 ? 40.586 6.365 55.256 1.00 26.35 628 PRO A CA 1
ATOM 658 C C . PRO A 1 86 ? 40.180 7.075 56.560 1.00 25.02 628 PRO A C 1
ATOM 659 O O . PRO A 1 86 ? 39.420 6.520 57.359 1.00 23.37 628 PRO A O 1
ATOM 663 N N . HIS A 1 87 ? 40.680 8.292 56.768 1.00 23.27 629 HIS A N 1
ATOM 664 C CA . HIS A 1 87 ? 40.355 9.056 57.971 1.00 22.77 629 HIS A CA 1
ATOM 665 C C . HIS A 1 87 ? 39.026 9.778 57.881 1.00 21.94 629 HIS A C 1
ATOM 666 O O . HIS A 1 87 ? 38.551 10.308 58.876 1.00 22.03 629 HIS A O 1
ATOM 673 N N . VAL A 1 88 ? 38.434 9.829 56.698 1.00 20.52 630 VAL A N 1
ATOM 674 C CA . VAL A 1 88 ? 37.177 10.553 56.563 1.00 20.76 630 VAL A CA 1
ATOM 675 C C . VAL A 1 88 ? 36.111 10.115 57.551 1.00 20.94 630 VAL A C 1
ATOM 676 O O . VAL A 1 88 ? 35.939 8.938 57.797 1.00 21.34 630 VAL A O 1
ATOM 680 N N . GLN A 1 89 ? 35.402 11.083 58.121 1.00 22.15 631 GLN A N 1
ATOM 681 C CA . GLN A 1 89 ? 34.321 10.818 59.065 1.00 21.40 631 GLN A CA 1
ATOM 682 C C . GLN A 1 89 ? 32.951 11.009 58.391 1.00 22.92 631 GLN A C 1
ATOM 683 O O . GLN A 1 89 ? 32.724 12.000 57.695 1.00 23.29 631 GLN A O 1
ATOM 689 N N . GLU A 1 90 ? 32.053 10.047 58.584 1.00 23.85 632 GLU A N 1
ATOM 690 C CA . GLU A 1 90 ? 30.698 10.108 58.036 1.00 24.03 632 GLU A CA 1
ATOM 691 C C . GLU A 1 90 ? 29.757 10.116 59.216 1.00 22.83 632 GLU A C 1
ATOM 692 O O . GLU A 1 90 ? 29.637 9.135 59.921 1.00 24.40 632 GLU A O 1
ATOM 698 N N . ILE A 1 91 ? 29.072 11.224 59.423 1.00 21.73 633 ILE A N 1
ATOM 699 C CA . ILE A 1 91 ? 28.198 11.348 60.565 1.00 20.32 633 ILE A CA 1
ATOM 700 C C . ILE A 1 91 ? 26.767 11.697 60.207 1.00 20.18 633 ILE A C 1
ATOM 701 O O . ILE A 1 91 ? 26.521 12.656 59.488 1.00 20.45 633 ILE A O 1
ATOM 706 N N . GLU A 1 92 ? 25.821 10.915 60.714 1.00 20.80 634 GLU A N 1
ATOM 707 C CA . GLU A 1 92 ? 24.415 11.167 60.440 1.00 22.52 634 GLU A CA 1
ATOM 708 C C . GLU A 1 92 ? 23.910 12.385 61.221 1.00 21.45 634 GLU A C 1
ATOM 709 O O . GLU A 1 92 ? 24.271 12.593 62.369 1.00 21.41 634 GLU A O 1
ATOM 715 N N . VAL A 1 93 ? 23.078 13.186 60.566 1.00 21.59 635 VAL A N 1
ATOM 716 C CA . VAL A 1 93 ? 22.480 14.398 61.130 1.00 20.84 635 VAL A CA 1
ATOM 717 C C . VAL A 1 93 ? 21.298 13.990 62.019 1.00 21.79 635 VAL A C 1
ATOM 718 O O . VAL A 1 93 ? 20.510 13.118 61.646 1.00 22.02 635 VAL A O 1
ATOM 722 N N . SER A 1 94 ? 21.163 14.618 63.182 1.00 21.38 636 SER A N 1
ATOM 723 C CA . SER A 1 94 ? 20.067 14.283 64.098 1.00 22.69 636 SER A CA 1
ATOM 724 C C . SER A 1 94 ? 18.978 15.340 64.261 1.00 22.00 636 SER A C 1
ATOM 725 O O . SER A 1 94 ? 17.846 15.015 64.621 1.00 22.46 636 SER A O 1
ATOM 728 N N . ARG A 1 95 ? 19.326 16.597 64.010 1.00 21.84 637 ARG A N 1
ATOM 729 C CA . ARG A 1 95 ? 18.382 17.697 64.142 1.00 23.06 637 ARG A CA 1
ATOM 730 C C . ARG A 1 95 ? 18.643 18.706 63.011 1.00 21.20 637 ARG A C 1
ATOM 731 O O . ARG A 1 95 ? 19.738 18.780 62.472 1.00 20.33 637 ARG A O 1
ATOM 739 N N . LEU A 1 96 ? 17.625 19.471 62.649 1.00 20.09 638 LEU A N 1
ATOM 740 C CA . LEU A 1 96 ? 17.735 20.453 61.577 1.00 20.28 638 LEU A CA 1
ATOM 741 C C . LEU A 1 96 ? 17.131 21.776 62.036 1.00 20.22 638 LEU A C 1
ATOM 742 O O . LEU A 1 96 ? 16.065 21.805 62.637 1.00 17.49 638 LEU A O 1
ATOM 747 N N . PHE A 1 97 ? 17.804 22.877 61.734 1.00 20.39 639 PHE A N 1
ATOM 748 C CA . PHE A 1 97 ? 17.283 24.164 62.150 1.00 20.95 639 PHE A CA 1
ATOM 749 C C . PHE A 1 97 ? 17.398 25.211 61.060 1.00 21.95 639 PHE A C 1
ATOM 750 O O . PHE A 1 97 ? 18.487 25.521 60.578 1.00 22.55 639 PHE A O 1
ATOM 758 N N . LEU A 1 98 ? 16.252 25.745 60.669 1.00 21.49 640 LEU A N 1
ATOM 759 C CA . LEU A 1 98 ? 16.197 26.760 59.647 1.00 21.89 640 LEU A CA 1
ATOM 760 C C . LEU A 1 98 ? 16.238 28.127 60.309 1.00 21.34 640 LEU A C 1
ATOM 761 O O . LEU A 1 98 ? 15.665 28.322 61.369 1.00 21.16 640 LEU A O 1
ATOM 766 N N . GLU A 1 99 ? 16.943 29.063 59.692 1.00 21.37 641 GLU A N 1
ATOM 767 C CA . GLU A 1 99 ? 17.033 30.420 60.216 1.00 23.16 641 GLU A CA 1
ATOM 768 C C . GLU A 1 99 ? 15.707 31.084 59.867 1.00 24.07 641 GLU A C 1
ATOM 769 O O . GLU A 1 99 ? 15.382 31.244 58.690 1.00 24.77 641 GLU A O 1
ATOM 775 N N . PRO A 1 100 ? 14.942 31.494 60.889 1.00 24.30 642 PRO A N 1
ATOM 776 C CA . PRO A 1 100 ? 13.625 32.143 60.853 1.00 26.63 642 PRO A CA 1
ATOM 777 C C . PRO A 1 100 ? 13.394 33.448 60.069 1.00 28.11 642 PRO A C 1
ATOM 778 O O . PRO A 1 100 ? 12.457 33.530 59.279 1.00 27.17 642 PRO A O 1
ATOM 782 N N . THR A 1 101 ? 14.231 34.460 60.291 1.00 29.71 643 THR A N 1
ATOM 783 C CA . THR A 1 101 ? 14.050 35.752 59.629 1.00 30.80 643 THR A CA 1
ATOM 784 C C . THR A 1 101 ? 14.176 35.805 58.105 1.00 31.69 643 THR A C 1
ATOM 785 O O . THR A 1 101 ? 13.291 36.342 57.448 1.00 32.74 643 THR A O 1
ATOM 789 N N . ARG A 1 102 ? 15.256 35.261 57.541 1.00 32.47 644 ARG A N 1
ATOM 790 C CA . ARG A 1 102 ? 15.452 35.275 56.086 1.00 32.09 644 ARG A CA 1
ATOM 791 C C . ARG A 1 102 ? 15.322 33.893 55.463 1.00 32.53 644 ARG A C 1
ATOM 792 O O . ARG A 1 102 ? 15.010 33.749 54.277 1.00 32.49 644 ARG A O 1
ATOM 800 N N . LYS A 1 103 ? 15.567 32.871 56.267 1.00 32.50 645 LYS A N 1
ATOM 801 C CA . LYS A 1 103 ? 15.462 31.503 55.781 1.00 32.62 645 LYS A CA 1
ATOM 802 C C . LYS A 1 103 ? 16.428 31.133 54.638 1.00 31.71 645 LYS A C 1
ATOM 803 O O . LYS A 1 103 ? 16.075 30.362 53.740 1.00 33.35 645 LYS A O 1
ATOM 809 N N . ASP A 1 104 ? 17.642 31.668 54.658 1.00 29.37 646 ASP A N 1
ATOM 810 C CA . ASP A 1 104 ? 18.599 31.314 53.619 1.00 28.40 646 ASP A CA 1
ATOM 811 C C . ASP A 1 104 ? 19.667 30.306 54.097 1.00 26.58 646 ASP A C 1
ATOM 812 O O . ASP A 1 104 ? 20.242 29.592 53.292 1.00 24.58 646 ASP A O 1
ATOM 817 N N . ILE A 1 105 ? 19.920 30.243 55.404 1.00 24.64 647 ILE A N 1
ATOM 818 C CA . ILE A 1 105 ? 20.892 29.305 55.946 1.00 23.99 647 ILE A CA 1
ATOM 819 C C . ILE A 1 105 ? 20.233 28.339 56.915 1.00 24.55 647 ILE A C 1
ATOM 820 O O . ILE A 1 105 ? 19.151 28.603 57.434 1.00 24.81 647 ILE A O 1
ATOM 825 N N . ALA A 1 106 ? 20.886 27.215 57.170 1.00 23.96 648 ALA A N 1
ATOM 826 C CA . ALA A 1 106 ? 20.345 26.248 58.108 1.00 23.12 648 ALA A CA 1
ATOM 827 C C . ALA A 1 106 ? 21.465 25.655 58.933 1.00 22.45 648 ALA A C 1
ATOM 828 O O . ALA A 1 106 ? 22.617 25.638 58.510 1.00 21.90 648 ALA A O 1
ATOM 830 N N . LEU A 1 107 ? 21.119 25.187 60.127 1.00 22.38 649 LEU A N 1
ATOM 831 C CA . LEU A 1 107 ? 22.087 24.563 61.003 1.00 21.31 649 LEU A CA 1
ATOM 832 C C . LEU A 1 107 ? 21.759 23.097 61.039 1.00 22.28 649 LEU A C 1
ATOM 833 O O . LEU A 1 107 ? 20.581 22.729 61.034 1.00 22.56 649 LEU A O 1
ATOM 838 N N . LEU A 1 108 ? 22.798 22.266 61.038 1.00 23.18 650 LEU A N 1
ATOM 839 C CA . LEU A 1 108 ? 22.639 20.816 61.095 1.00 23.54 650 LEU A CA 1
ATOM 840 C C . LEU A 1 108 ? 23.389 20.305 62.329 1.00 25.17 650 LEU A C 1
ATOM 841 O O . LEU A 1 108 ? 24.609 20.470 62.431 1.00 25.11 650 LEU A O 1
ATOM 846 N N . LYS A 1 109 ? 22.680 19.698 63.276 1.00 25.89 651 LYS A N 1
ATOM 847 C CA . LYS A 1 109 ? 23.358 19.175 64.456 1.00 24.89 651 LYS A CA 1
ATOM 848 C C . LYS A 1 109 ? 23.678 17.709 64.172 1.00 24.55 651 LYS A C 1
ATOM 849 O O . LYS A 1 109 ? 22.806 16.959 63.757 1.00 25.37 651 LYS A O 1
ATOM 855 N N . LEU A 1 110 ? 24.931 17.311 64.376 1.00 24.34 652 LEU A N 1
ATOM 856 C CA . LEU A 1 110 ? 25.352 15.931 64.121 1.00 24.53 652 LEU A CA 1
ATOM 857 C C . LEU A 1 110 ? 24.945 14.965 65.239 1.00 23.88 652 LEU A C 1
ATOM 858 O O . LEU A 1 110 ? 24.988 15.329 66.422 1.00 21.92 652 LEU A O 1
ATOM 863 N N . SER A 1 111 ? 24.571 13.739 64.850 1.00 22.24 653 SER A N 1
ATOM 864 C CA . SER A 1 111 ? 24.135 12.716 65.800 1.00 21.98 653 SER A CA 1
ATOM 865 C C . SER A 1 111 ? 25.181 12.419 66.856 1.00 21.96 653 SER A C 1
ATOM 866 O O . SER A 1 111 ? 24.842 11.994 67.961 1.00 23.20 653 SER A O 1
ATOM 869 N N . SER A 1 112 ? 26.449 12.616 66.507 1.00 21.98 654 SER A N 1
ATOM 870 C CA . SER A 1 112 ? 27.574 12.421 67.434 1.00 21.69 654 SER A CA 1
ATOM 871 C C . SER A 1 112 ? 28.580 13.501 67.055 1.00 20.54 654 SER A C 1
ATOM 872 O O . SER A 1 112 ? 28.601 13.938 65.910 1.00 20.79 654 SER A O 1
ATOM 875 N N . PRO A 1 113 ? 29.394 13.969 68.015 1.00 19.45 655 PRO A N 1
ATOM 876 C CA . PRO A 1 113 ? 30.383 15.013 67.715 1.00 19.04 655 PRO A CA 1
ATOM 877 C C . PRO A 1 113 ? 31.513 14.557 66.822 1.00 19.18 655 PRO A C 1
ATOM 878 O O . PRO A 1 113 ? 32.069 13.484 67.016 1.00 18.61 655 PRO A O 1
ATOM 882 N N . ALA A 1 114 ? 31.831 15.383 65.827 1.00 18.56 656 ALA A N 1
ATOM 883 C CA . ALA A 1 114 ? 32.905 15.072 64.901 1.00 18.66 656 ALA A CA 1
ATOM 884 C C . ALA A 1 114 ? 34.192 15.056 65.691 1.00 18.94 656 ALA A C 1
ATOM 885 O O . ALA A 1 114 ? 34.330 15.780 66.668 1.00 21.17 656 ALA A O 1
ATOM 887 N N . VAL A 1 115 ? 35.126 14.206 65.295 1.00 18.59 657 VAL A N 1
ATOM 888 C CA . VAL A 1 115 ? 36.396 14.164 65.990 1.00 16.78 657 VAL A CA 1
ATOM 889 C C . VAL A 1 115 ? 37.293 15.173 65.291 1.00 16.64 657 VAL A C 1
ATOM 890 O O . VAL A 1 115 ? 37.522 15.083 64.079 1.00 14.91 657 VAL A O 1
ATOM 894 N N . ILE A 1 116 ? 37.779 16.139 66.063 1.00 15.52 658 ILE A N 1
ATOM 895 C CA . ILE A 1 116 ? 38.656 17.192 65.566 1.00 14.67 658 ILE A CA 1
ATOM 896 C C . ILE A 1 116 ? 40.087 16.685 65.449 1.00 16.02 658 ILE A C 1
ATOM 897 O O . ILE A 1 116 ? 40.660 16.164 66.406 1.00 16.32 658 ILE A O 1
ATOM 902 N N . THR A 1 117 ? 40.658 16.829 64.263 1.00 15.73 659 THR A N 1
ATOM 903 C CA . THR A 1 117 ? 41.994 16.358 64.000 1.00 15.29 659 THR A CA 1
ATOM 904 C C . THR A 1 117 ? 42.700 17.424 63.202 1.00 16.21 659 THR A C 1
ATOM 905 O O . THR A 1 117 ? 42.224 18.548 63.102 1.00 16.59 659 THR A O 1
ATOM 909 N N . ASP A 1 118 ? 43.835 17.067 62.614 1.00 17.21 660 ASP A N 1
ATOM 910 C CA . ASP A 1 118 ? 44.580 18.021 61.807 1.00 18.61 660 ASP A CA 1
ATOM 911 C C . ASP A 1 118 ? 43.931 18.191 60.437 1.00 20.08 660 ASP A C 1
ATOM 912 O O . ASP A 1 118 ? 44.325 19.064 59.672 1.00 19.83 660 ASP A O 1
ATOM 917 N N . LYS A 1 119 ? 42.919 17.373 60.143 1.00 19.64 661 LYS A N 1
ATOM 918 C CA . LYS A 1 119 ? 42.236 17.455 58.854 1.00 20.12 661 LYS A CA 1
ATOM 919 C C . LYS A 1 119 ? 40.737 17.727 58.991 1.00 19.54 661 LYS A C 1
ATOM 920 O O . LYS A 1 119 ? 40.029 17.831 58.001 1.00 19.96 661 LYS A O 1
ATOM 926 N N . VAL A 1 120 ? 40.266 17.824 60.227 1.00 19.88 662 VAL A N 1
ATOM 927 C CA . VAL A 1 120 ? 38.860 18.106 60.516 1.00 19.32 662 VAL A CA 1
ATOM 928 C C . VAL A 1 120 ? 38.844 19.176 61.604 1.00 19.53 662 VAL A C 1
ATOM 929 O O . VAL A 1 120 ? 38.968 18.884 62.788 1.00 19.83 662 VAL A O 1
ATOM 933 N N . ILE A 1 121 ? 38.702 20.423 61.173 1.00 19.06 663 ILE A N 1
ATOM 934 C CA . ILE A 1 121 ? 38.711 21.582 62.062 1.00 18.28 663 ILE A CA 1
ATOM 935 C C . ILE A 1 121 ? 37.616 22.574 61.658 1.00 18.61 663 ILE A C 1
ATOM 936 O O . ILE A 1 121 ? 37.433 22.864 60.471 1.00 19.86 663 ILE A O 1
ATOM 941 N N . PRO A 1 122 ? 36.887 23.128 62.641 1.00 18.06 664 PRO A N 1
ATOM 942 C CA . PRO A 1 122 ? 35.810 24.090 62.360 1.00 15.61 664 PRO A CA 1
ATOM 943 C C . PRO A 1 122 ? 36.378 25.407 61.852 1.00 16.16 664 PRO A C 1
ATOM 944 O O . PRO A 1 122 ? 37.537 25.715 62.093 1.00 15.98 664 PRO A O 1
ATOM 948 N N . ALA A 1 123 ? 35.558 26.198 61.179 1.00 16.80 665 ALA A N 1
ATOM 949 C CA . ALA A 1 123 ? 36.010 27.488 60.718 1.00 17.85 665 ALA A CA 1
ATOM 950 C C . ALA A 1 123 ? 35.565 28.482 61.795 1.00 19.15 665 ALA A C 1
ATOM 951 O O . ALA A 1 123 ? 34.632 28.217 62.541 1.00 18.80 665 ALA A O 1
ATOM 953 N N . CYS A 1 124 ? 36.245 29.618 61.897 1.00 20.39 666 CYS A N 1
ATOM 954 C CA . CYS A 1 124 ? 35.859 30.593 62.908 1.00 20.82 666 CYS A CA 1
ATOM 955 C C . CYS A 1 124 ? 34.670 31.402 62.423 1.00 19.34 666 CYS A C 1
ATOM 956 O O . CYS A 1 124 ? 34.481 31.565 61.220 1.00 20.71 666 CYS A O 1
ATOM 959 N N . LEU A 1 125 ? 33.858 31.899 63.345 1.00 18.91 667 LEU A N 1
ATOM 960 C CA . LEU A 1 125 ? 32.707 32.699 62.989 1.00 19.07 667 LEU A CA 1
ATOM 961 C C . LEU A 1 125 ? 33.095 34.163 63.214 1.00 19.73 667 LEU A C 1
ATOM 962 O O . LEU A 1 125 ? 33.987 34.481 64.005 1.00 20.36 667 LEU A O 1
ATOM 967 N N . PRO A 1 126 ? 32.426 35.080 62.514 1.00 20.33 668 PRO A N 1
ATOM 968 C CA . PRO A 1 126 ? 32.743 36.501 62.674 1.00 19.95 668 PRO A CA 1
ATOM 969 C C . PRO A 1 126 ? 32.011 37.149 63.832 1.00 19.94 668 PRO A C 1
ATOM 970 O O . PRO A 1 126 ? 31.068 36.588 64.364 1.00 18.94 668 PRO A O 1
ATOM 974 N N . SER A 1 127 ? 32.464 38.328 64.231 1.00 20.71 669 SER A N 1
ATOM 975 C CA . SER A 1 127 ? 31.798 39.052 65.305 1.00 23.69 669 SER A CA 1
ATOM 976 C C . SER A 1 127 ? 30.462 39.516 64.732 1.00 24.16 669 SER A C 1
ATOM 977 O O . SER A 1 127 ? 30.378 39.903 63.569 1.00 25.90 669 SER A O 1
ATOM 980 N N . PRO A 1 128 ? 29.394 39.461 65.532 1.00 24.58 670 PRO A N 1
ATOM 981 C CA . PRO A 1 128 ? 28.079 39.884 65.054 1.00 24.68 670 PRO A CA 1
ATOM 982 C C . PRO A 1 128 ? 28.038 41.173 64.253 1.00 24.56 670 PRO A C 1
ATOM 983 O O . PRO A 1 128 ? 28.654 42.162 64.619 1.00 25.49 670 PRO A O 1
ATOM 987 N N . ASN A 1 129 ? 27.310 41.119 63.146 1.00 24.14 671 ASN A N 1
ATOM 988 C CA . ASN A 1 129 ? 27.106 42.237 62.240 1.00 24.85 671 ASN A CA 1
ATOM 989 C C . ASN A 1 129 ? 28.318 42.842 61.576 1.00 24.31 671 ASN A C 1
ATOM 990 O O . ASN A 1 129 ? 28.257 43.951 61.052 1.00 24.80 671 ASN A O 1
ATOM 995 N N . TYR A 1 130 ? 29.416 42.111 61.590 1.00 23.85 672 TYR A N 1
ATOM 996 C CA . TYR A 1 130 ? 30.632 42.584 60.961 1.00 24.79 672 TYR A CA 1
ATOM 997 C C . TYR A 1 130 ? 30.349 42.718 59.471 1.00 23.67 672 TYR A C 1
ATOM 998 O O . TYR A 1 130 ? 29.634 41.907 58.897 1.00 24.02 672 TYR A O 1
ATOM 1007 N N . VAL A 1 131 ? 30.895 43.745 58.847 1.00 23.09 673 VAL A N 1
ATOM 1008 C CA . VAL A 1 131 ? 30.696 43.938 57.420 1.00 22.98 673 VAL A CA 1
ATOM 1009 C C . VAL A 1 131 ? 32.041 43.824 56.720 1.00 23.24 673 VAL A C 1
ATOM 1010 O O . VAL A 1 131 ? 32.912 44.647 56.931 1.00 24.87 673 VAL A O 1
ATOM 1014 N N . VAL A 1 132 ? 32.217 42.795 55.900 1.00 24.25 674 VAL A N 1
ATOM 1015 C CA . VAL A 1 132 ? 33.477 42.611 55.197 1.00 24.53 674 VAL A CA 1
ATOM 1016 C C . VAL A 1 132 ? 33.678 43.772 54.244 1.00 25.13 674 VAL A C 1
ATOM 1017 O O . VAL A 1 132 ? 32.775 44.113 53.480 1.00 25.98 674 VAL A O 1
ATOM 1021 N N . ALA A 1 133 ? 34.867 44.365 54.299 1.00 24.02 675 ALA A N 1
ATOM 1022 C CA . ALA A 1 133 ? 35.205 45.520 53.485 1.00 24.63 675 ALA A CA 1
ATOM 1023 C C . ALA A 1 133 ? 35.352 45.184 52.030 1.00 24.23 675 ALA A C 1
ATOM 1024 O O . ALA A 1 133 ? 35.737 44.076 51.677 1.00 23.52 675 ALA A O 1
ATOM 1026 N N . ASP A 1 134 ? 35.051 46.164 51.189 1.00 24.62 676 ASP A N 1
ATOM 1027 C CA . ASP A 1 134 ? 35.173 45.992 49.755 1.00 25.26 676 ASP A CA 1
ATOM 1028 C C . ASP A 1 134 ? 36.614 45.591 49.414 1.00 25.72 676 ASP A C 1
ATOM 1029 O O . ASP A 1 134 ? 37.541 45.924 50.142 1.00 26.36 676 ASP A O 1
ATOM 1034 N N . ARG A 1 135 ? 36.799 44.862 48.321 1.00 26.60 677 ARG A N 1
ATOM 1035 C CA . ARG A 1 135 ? 38.137 44.448 47.894 1.00 28.12 677 ARG A CA 1
ATOM 1036 C C . ARG A 1 135 ? 38.745 43.310 48.696 1.00 26.48 677 ARG A C 1
ATOM 1037 O O . ARG A 1 135 ? 39.729 42.729 48.277 1.00 26.21 677 ARG A O 1
ATOM 1045 N N . THR A 1 136 ? 38.176 43.002 49.852 1.00 27.03 678 THR A N 1
ATOM 1046 C CA . THR A 1 136 ? 38.706 41.924 50.683 1.00 27.52 678 THR A CA 1
ATOM 1047 C C . THR A 1 136 ? 38.862 40.641 49.886 1.00 28.02 678 THR A C 1
ATOM 1048 O O . THR A 1 136 ? 37.954 40.242 49.146 1.00 27.81 678 THR A O 1
ATOM 1052 N N . GLU A 1 137 ? 40.005 39.987 50.041 1.00 27.52 679 GLU A N 1
ATOM 1053 C CA . GLU A 1 137 ? 40.233 38.757 49.313 1.00 27.53 679 GLU A CA 1
ATOM 1054 C C . GLU A 1 137 ? 39.710 37.569 50.085 1.00 25.63 679 GLU A C 1
ATOM 1055 O O . GLU A 1 137 ? 39.953 37.448 51.280 1.00 26.30 679 GLU A O 1
ATOM 1061 N N . CYS A 1 138 ? 38.960 36.708 49.407 1.00 22.36 680 CYS A N 1
ATOM 1062 C CA . CYS A 1 138 ? 38.393 35.547 50.062 1.00 21.82 680 CYS A CA 1
ATOM 1063 C C . CYS A 1 138 ? 38.461 34.357 49.138 1.00 20.10 680 CYS A C 1
ATOM 1064 O O . CYS A 1 138 ? 38.819 34.502 47.978 1.00 22.29 680 CYS A O 1
ATOM 1067 N N . PHE A 1 139 ? 38.109 33.187 49.657 1.00 17.59 681 PHE A N 1
ATOM 1068 C CA . PHE A 1 139 ? 38.073 31.967 48.868 1.00 16.15 681 PHE A CA 1
ATOM 1069 C C . PHE A 1 139 ? 36.764 31.215 49.043 1.00 16.33 681 PHE A C 1
ATOM 1070 O O . PHE A 1 139 ? 36.104 31.295 50.078 1.00 14.73 681 PHE A O 1
ATOM 1078 N N . ILE A 1 140 ? 36.386 30.502 47.995 1.00 17.28 682 ILE A N 1
ATOM 1079 C CA . ILE A 1 140 ? 35.199 29.662 47.999 1.00 17.64 682 ILE A CA 1
ATOM 1080 C C . ILE A 1 140 ? 35.781 28.303 47.667 1.00 17.92 682 ILE A C 1
ATOM 1081 O O . ILE A 1 140 ? 36.684 28.182 46.842 1.00 17.16 682 ILE A O 1
ATOM 1086 N N . THR A 1 141 ? 35.261 27.282 48.315 1.00 19.54 683 THR A N 1
ATOM 1087 C CA . THR A 1 141 ? 35.738 25.933 48.122 1.00 19.38 683 THR A CA 1
ATOM 1088 C C . THR A 1 141 ? 34.571 25.002 47.887 1.00 19.30 683 THR A C 1
ATOM 1089 O O . THR A 1 141 ? 33.454 25.299 48.286 1.00 19.52 683 THR A O 1
ATOM 1093 N N . GLY A 1 142 ? 34.837 23.884 47.224 1.00 19.74 684 GLY A N 1
ATOM 1094 C CA . GLY A 1 142 ? 33.790 22.923 46.956 1.00 21.29 684 GLY A CA 1
ATOM 1095 C C . GLY A 1 142 ? 34.095 21.948 45.838 1.00 22.12 684 GLY A C 1
ATOM 1096 O O . GLY A 1 142 ? 35.178 21.970 45.236 1.00 22.19 684 GLY A O 1
ATOM 1097 N N . TRP A 1 143 ? 33.122 21.079 45.573 1.00 22.64 685 TRP A N 1
ATOM 1098 C CA . TRP A 1 143 ? 33.224 20.066 44.527 1.00 23.69 685 TRP A CA 1
ATOM 1099 C C . TRP A 1 143 ? 32.221 20.405 43.425 1.00 26.25 685 TRP A C 1
ATOM 1100 O O . TRP A 1 143 ? 31.743 19.525 42.705 1.00 26.74 685 TRP A O 1
ATOM 1111 N N . GLY A 1 144 ? 31.906 21.690 43.296 1.00 28.90 686 GLY A N 1
ATOM 1112 C CA . GLY A 1 144 ? 30.953 22.119 42.291 1.00 31.97 686 GLY A CA 1
ATOM 1113 C C . GLY A 1 144 ? 31.308 21.826 40.840 1.00 35.29 686 GLY A C 1
ATOM 1114 O O . GLY A 1 144 ? 30.438 21.429 40.066 1.00 36.34 686 GLY A O 1
ATOM 1115 N N . GLU A 1 145 ? 32.569 22.017 40.458 1.00 37.28 687 GLU A N 1
ATOM 1116 C CA . GLU A 1 145 ? 32.987 21.783 39.078 1.00 38.83 687 GLU A CA 1
ATOM 1117 C C . GLU A 1 145 ? 33.692 20.450 38.878 1.00 41.41 687 GLU A C 1
ATOM 1118 O O . GLU A 1 145 ? 34.682 20.163 39.542 1.00 43.70 687 GLU A O 1
ATOM 1124 N N . THR A 1 146 ? 33.177 19.616 37.984 1.00 43.57 688 THR A N 1
ATOM 1125 C CA . THR A 1 146 ? 33.847 18.359 37.694 1.00 45.13 688 THR A CA 1
ATOM 1126 C C . THR A 1 146 ? 34.922 18.788 36.708 1.00 44.56 688 THR A C 1
ATOM 1127 O O . THR A 1 146 ? 34.616 19.233 35.608 1.00 44.19 688 THR A O 1
ATOM 1131 N N . GLN A 1 147 ? 36.180 18.684 37.121 1.00 44.59 689 GLN A N 1
ATOM 1132 C CA . GLN A 1 147 ? 37.308 19.089 36.281 1.00 43.72 689 GLN A CA 1
ATOM 1133 C C . GLN A 1 147 ? 37.599 18.080 35.199 1.00 42.38 689 GLN A C 1
ATOM 1134 O O . GLN A 1 147 ? 36.783 17.207 34.896 1.00 43.95 689 GLN A O 1
ATOM 1140 N N . GLY A 1 148 ? 38.780 18.205 34.619 1.00 39.14 690 GLY A N 1
ATOM 1141 C CA . GLY A 1 148 ? 39.166 17.291 33.576 1.00 36.00 690 GLY A CA 1
ATOM 1142 C C . GLY A 1 148 ? 39.880 16.084 34.136 1.00 33.38 690 GLY A C 1
ATOM 1143 O O . GLY A 1 148 ? 39.429 15.466 35.098 1.00 34.14 690 GLY A O 1
ATOM 1144 N N . THR A 1 149 ? 41.014 15.768 33.533 1.00 30.19 691 THR A N 1
ATOM 1145 C CA . THR A 1 149 ? 41.810 14.625 33.933 1.00 27.63 691 THR A CA 1
ATOM 1146 C C . THR A 1 149 ? 42.531 14.776 35.264 1.00 26.64 691 THR A C 1
ATOM 1147 O O . THR A 1 149 ? 42.693 13.807 36.001 1.00 25.50 691 THR A O 1
ATOM 1151 N N . PHE A 1 150 ? 42.927 15.994 35.589 1.00 25.76 692 PHE A N 1
ATOM 1152 C CA . PHE A 1 150 ? 43.699 16.201 36.792 1.00 27.02 692 PHE A CA 1
ATOM 1153 C C . PHE A 1 150 ? 43.026 16.809 38.014 1.00 27.67 692 PHE A C 1
ATOM 1154 O O . PHE A 1 150 ? 43.699 17.188 38.967 1.00 30.59 692 PHE A O 1
ATOM 1162 N N . GLY A 1 151 ? 41.710 16.893 38.017 1.00 28.61 693 GLY A N 1
ATOM 1163 C CA . GLY A 1 151 ? 41.055 17.470 39.177 1.00 29.31 693 GLY A CA 1
ATOM 1164 C C . GLY A 1 151 ? 39.690 16.879 39.452 1.00 29.33 693 GLY A C 1
ATOM 1165 O O . GLY A 1 151 ? 39.012 17.270 40.401 1.00 30.23 693 GLY A O 1
ATOM 1166 N N . ALA A 1 152 ? 39.283 15.932 38.620 1.00 28.84 694 ALA A N 1
ATOM 1167 C CA . ALA A 1 152 ? 37.983 15.318 38.797 1.00 28.86 694 ALA A CA 1
ATOM 1168 C C . ALA A 1 152 ? 37.815 14.731 40.193 1.00 27.60 694 ALA A C 1
ATOM 1169 O O . ALA A 1 152 ? 38.631 13.922 40.670 1.00 27.82 694 ALA A O 1
ATOM 1171 N N . GLY A 1 153 ? 36.752 15.163 40.851 1.00 25.51 695 GLY A N 1
ATOM 1172 C CA . GLY A 1 153 ? 36.464 14.655 42.176 1.00 24.06 695 GLY A CA 1
ATOM 1173 C C . GLY A 1 153 ? 37.311 15.234 43.276 1.00 21.91 695 GLY A C 1
ATOM 1174 O O . GLY A 1 153 ? 37.199 14.808 44.413 1.00 22.76 695 GLY A O 1
ATOM 1175 N N . LEU A 1 154 ? 38.161 16.198 42.953 1.00 21.75 696 LEU A N 1
ATOM 1176 C CA . LEU A 1 154 ? 39.004 16.809 43.971 1.00 20.12 696 LEU A CA 1
ATOM 1177 C C . LEU A 1 154 ? 38.417 18.131 44.453 1.00 20.04 696 LEU A C 1
ATOM 1178 O O . LEU A 1 154 ? 37.789 18.853 43.682 1.00 17.93 696 LEU A O 1
ATOM 1183 N N . LEU A 1 155 ? 38.631 18.444 45.728 1.00 19.15 697 LEU A N 1
ATOM 1184 C CA . LEU A 1 155 ? 38.146 19.698 46.276 1.00 19.43 697 LEU A CA 1
ATOM 1185 C C . LEU A 1 155 ? 38.826 20.823 45.495 1.00 20.41 697 LEU A C 1
ATOM 1186 O O . LEU A 1 155 ? 40.042 20.775 45.275 1.00 19.84 697 LEU A O 1
ATOM 1191 N N . LYS A 1 156 ? 38.053 21.827 45.077 1.00 20.41 698 LYS A N 1
ATOM 1192 C CA . LYS A 1 156 ? 38.619 22.952 44.330 1.00 21.00 698 LYS A CA 1
ATOM 1193 C C . LYS A 1 156 ? 38.406 24.255 45.077 1.00 19.68 698 LYS A C 1
ATOM 1194 O O . LYS A 1 156 ? 37.545 24.346 45.946 1.00 19.46 698 LYS A O 1
ATOM 1200 N N . GLU A 1 157 ? 39.196 25.262 44.727 1.00 18.11 699 GLU A N 1
ATOM 1201 C CA . GLU A 1 157 ? 39.112 26.565 45.360 1.00 16.68 699 GLU A CA 1
ATOM 1202 C C . GLU A 1 157 ? 39.308 27.663 44.321 1.00 18.24 699 GLU A C 1
ATOM 1203 O O . GLU A 1 157 ? 39.905 27.438 43.258 1.00 17.47 699 GLU A O 1
ATOM 1209 N N . ALA A 1 158 ? 38.794 28.849 44.639 1.00 17.32 700 ALA A N 1
ATOM 1210 C CA . ALA A 1 158 ? 38.920 30.012 43.792 1.00 15.64 700 ALA A CA 1
ATOM 1211 C C . ALA A 1 158 ? 38.906 31.232 44.712 1.00 16.68 700 ALA A C 1
ATOM 1212 O O . ALA A 1 158 ? 38.166 31.282 45.688 1.00 16.38 700 ALA A O 1
ATOM 1214 N N . GLN A 1 159 ? 39.767 32.195 44.419 1.00 17.39 701 GLN A N 1
ATOM 1215 C CA . GLN A 1 159 ? 39.834 33.418 45.193 1.00 18.41 701 GLN A CA 1
ATOM 1216 C C . GLN A 1 159 ? 38.892 34.438 44.547 1.00 18.80 701 GLN A C 1
ATOM 1217 O O . GLN A 1 159 ? 38.909 34.628 43.327 1.00 17.31 701 GLN A O 1
ATOM 1223 N N . LEU A 1 160 ? 38.071 35.082 45.373 1.00 18.30 702 LEU A N 1
ATOM 1224 C CA . LEU A 1 160 ? 37.138 36.086 44.885 1.00 18.11 702 LEU A CA 1
ATOM 1225 C C . LEU A 1 160 ? 37.151 37.266 45.813 1.00 18.17 702 LEU A C 1
ATOM 1226 O O . LEU A 1 160 ? 37.086 37.110 47.024 1.00 17.77 702 LEU A O 1
ATOM 1231 N N . PRO A 1 161 ? 37.229 38.471 45.255 1.00 18.45 703 PRO A N 1
ATOM 1232 C CA . PRO A 1 161 ? 37.243 39.681 46.075 1.00 18.55 703 PRO A CA 1
ATOM 1233 C C . PRO A 1 161 ? 35.805 40.017 46.423 1.00 18.54 703 PRO A C 1
ATOM 1234 O O . PRO A 1 161 ? 34.935 39.832 45.588 1.00 19.90 703 PRO A O 1
ATOM 1238 N N . VAL A 1 162 ? 35.538 40.493 47.639 1.00 18.35 704 VAL A N 1
ATOM 1239 C CA . VAL A 1 162 ? 34.166 40.836 47.998 1.00 19.35 704 VAL A CA 1
ATOM 1240 C C . VAL A 1 162 ? 33.794 42.159 47.337 1.00 19.19 704 VAL A C 1
ATOM 1241 O O . VAL A 1 162 ? 34.640 43.045 47.214 1.00 19.56 704 VAL A O 1
ATOM 1245 N N . ILE A 1 163 ? 32.542 42.288 46.910 1.00 18.00 705 ILE A N 1
ATOM 1246 C CA . ILE A 1 163 ? 32.087 43.515 46.280 1.00 18.33 705 ILE A CA 1
ATOM 1247 C C . ILE A 1 163 ? 31.033 44.146 47.171 1.00 20.46 705 ILE A C 1
ATOM 1248 O O . ILE A 1 163 ? 29.976 43.570 47.419 1.00 20.06 705 ILE A O 1
ATOM 1253 N N . GLU A 1 164 ? 31.367 45.326 47.672 1.00 22.88 706 GLU A N 1
ATOM 1254 C CA . GLU A 1 164 ? 30.518 46.134 48.535 1.00 24.58 706 GLU A CA 1
ATOM 1255 C C . GLU A 1 164 ? 29.066 45.999 48.055 1.00 25.32 706 GLU A C 1
ATOM 1256 O O . GLU A 1 164 ? 28.789 46.025 46.854 1.00 23.97 706 GLU A O 1
ATOM 1262 N N . ASN A 1 165 ? 28.130 45.854 48.978 1.00 24.94 707 ASN A N 1
ATOM 1263 C CA . ASN A 1 165 ? 26.733 45.709 48.567 1.00 25.91 707 ASN A CA 1
ATOM 1264 C C . ASN A 1 165 ? 26.181 46.857 47.727 1.00 26.02 707 ASN A C 1
ATOM 1265 O O . ASN A 1 165 ? 25.432 46.633 46.786 1.00 24.16 707 ASN A O 1
ATOM 1270 N N . LYS A 1 166 ? 26.531 48.084 48.092 1.00 27.00 708 LYS A N 1
ATOM 1271 C CA . LYS A 1 166 ? 26.049 49.259 47.379 1.00 28.43 708 LYS A CA 1
ATOM 1272 C C . LYS A 1 166 ? 26.397 49.127 45.900 1.00 27.78 708 LYS A C 1
ATOM 1273 O O . LYS A 1 166 ? 25.549 49.321 45.019 1.00 29.25 708 LYS A O 1
ATOM 1279 N N . VAL A 1 167 ? 27.644 48.778 45.622 1.00 25.63 709 VAL A N 1
ATOM 1280 C CA . VAL A 1 167 ? 28.064 48.628 44.242 1.00 24.92 709 VAL A CA 1
ATOM 1281 C C . VAL A 1 167 ? 27.394 47.425 43.587 1.00 25.09 709 VAL A C 1
ATOM 1282 O O . VAL A 1 167 ? 26.853 47.516 42.478 1.00 26.27 709 VAL A O 1
ATOM 1286 N N . CYS A 1 168 ? 27.426 46.301 44.289 1.00 23.83 710 CYS A N 1
ATOM 1287 C CA . CYS A 1 168 ? 26.851 45.072 43.785 1.00 22.70 710 CYS A CA 1
ATOM 1288 C C . CYS A 1 168 ? 25.399 45.208 43.357 1.00 21.91 710 CYS A C 1
ATOM 1289 O O . CYS A 1 168 ? 24.935 44.506 42.468 1.00 23.24 710 CYS A O 1
ATOM 1292 N N . ASN A 1 169 ? 24.673 46.114 43.982 1.00 23.61 711 ASN A N 1
ATOM 1293 C CA . ASN A 1 169 ? 23.271 46.277 43.656 1.00 23.62 711 ASN A CA 1
ATOM 1294 C C . ASN A 1 169 ? 22.976 47.136 42.456 1.00 24.17 711 ASN A C 1
ATOM 1295 O O . ASN A 1 169 ? 21.828 47.221 42.030 1.00 23.87 711 ASN A O 1
ATOM 1300 N N . ARG A 1 170 ? 23.992 47.773 41.897 1.00 23.86 712 ARG A N 1
ATOM 1301 C CA . ARG A 1 170 ? 23.739 48.598 40.740 1.00 24.72 712 ARG A CA 1
ATOM 1302 C C . ARG A 1 170 ? 23.092 47.819 39.610 1.00 25.46 712 ARG A C 1
ATOM 1303 O O . ARG A 1 170 ? 23.246 46.608 39.481 1.00 24.93 712 ARG A O 1
ATOM 1311 N N . TYR A 1 171 ? 22.344 48.558 38.806 1.00 25.87 713 TYR A N 1
ATOM 1312 C CA . TYR A 1 171 ? 21.618 48.049 37.669 1.00 25.33 713 TYR A CA 1
ATOM 1313 C C . TYR A 1 171 ? 22.395 47.083 36.792 1.00 24.53 713 TYR A C 1
ATOM 1314 O O . TYR A 1 171 ? 21.945 45.974 36.540 1.00 24.29 713 TYR A O 1
ATOM 1323 N N . GLU A 1 172 ? 23.557 47.493 36.318 1.00 24.47 714 GLU A N 1
ATOM 1324 C CA . GLU A 1 172 ? 24.326 46.619 35.443 1.00 24.54 714 GLU A CA 1
ATOM 1325 C C . GLU A 1 172 ? 24.885 45.374 36.114 1.00 24.88 714 GLU A C 1
ATOM 1326 O O . GLU A 1 172 ? 25.442 44.512 35.436 1.00 25.17 714 GLU A O 1
ATOM 1332 N N . PHE A 1 173 ? 24.749 45.271 37.433 1.00 24.27 715 PHE A N 1
ATOM 1333 C CA . PHE A 1 173 ? 25.270 44.108 38.152 1.00 23.65 715 PHE A CA 1
ATOM 1334 C C . PHE A 1 173 ? 24.133 43.253 38.689 1.00 24.21 715 PHE A C 1
ATOM 1335 O O . PHE A 1 173 ? 23.487 42.564 37.913 1.00 25.49 715 PHE A O 1
ATOM 1343 N N . LEU A 1 174 ? 23.864 43.269 39.992 1.00 24.29 716 LEU A N 1
ATOM 1344 C CA . LEU A 1 174 ? 22.744 42.454 40.475 1.00 24.73 716 LEU A CA 1
ATOM 1345 C C . LEU A 1 174 ? 21.408 43.217 40.609 1.00 23.99 716 LEU A C 1
ATOM 1346 O O . LEU A 1 174 ? 20.419 42.661 41.094 1.00 24.06 716 LEU A O 1
ATOM 1351 N N . ASN A 1 175 ? 21.404 44.494 40.215 1.00 22.61 717 ASN A N 1
ATOM 1352 C CA . ASN A 1 175 ? 20.182 45.302 40.179 1.00 22.92 717 ASN A CA 1
ATOM 1353 C C . ASN A 1 175 ? 19.264 45.274 41.417 1.00 22.46 717 ASN A C 1
ATOM 1354 O O . ASN A 1 175 ? 18.107 44.884 41.327 1.00 19.86 717 ASN A O 1
ATOM 1359 N N . GLY A 1 176 ? 19.788 45.681 42.568 1.00 24.84 718 GLY A N 1
ATOM 1360 C CA . GLY A 1 176 ? 18.998 45.713 43.789 1.00 25.97 718 GLY A CA 1
ATOM 1361 C C . GLY A 1 176 ? 18.479 44.408 44.379 1.00 28.12 718 GLY A C 1
ATOM 1362 O O . GLY A 1 176 ? 17.673 44.431 45.313 1.00 28.74 718 GLY A O 1
ATOM 1363 N N . ARG A 1 177 ? 18.930 43.269 43.865 1.00 28.73 719 ARG A N 1
ATOM 1364 C CA . ARG A 1 177 ? 18.466 41.983 44.379 1.00 28.26 719 ARG A CA 1
ATOM 1365 C C . ARG A 1 177 ? 19.222 41.510 45.604 1.00 26.89 719 ARG A C 1
ATOM 1366 O O . ARG A 1 177 ? 18.924 40.435 46.119 1.00 26.61 719 ARG A O 1
ATOM 1374 N N . VAL A 1 178 ? 20.192 42.286 46.071 1.00 25.86 720 VAL A N 1
ATOM 1375 C CA . VAL A 1 178 ? 21.027 41.856 47.190 1.00 26.69 720 VAL A CA 1
ATOM 1376 C C . VAL A 1 178 ? 20.734 42.454 48.558 1.00 27.91 720 VAL A C 1
ATOM 1377 O O . VAL A 1 178 ? 21.057 43.606 48.806 1.00 30.19 720 VAL A O 1
ATOM 1381 N N . GLN A 1 179 ? 20.165 41.655 49.456 1.00 27.56 721 GLN A N 1
ATOM 1382 C CA . GLN A 1 179 ? 19.812 42.110 50.804 1.00 27.61 721 GLN A CA 1
ATOM 1383 C C . GLN A 1 179 ? 21.014 42.400 51.704 1.00 26.73 721 GLN A C 1
ATOM 1384 O O . GLN A 1 179 ? 22.110 41.890 51.466 1.00 26.70 721 GLN A O 1
ATOM 1390 N N . SER A 1 180 ? 20.808 43.199 52.753 1.00 24.49 722 SER A N 1
ATOM 1391 C CA . SER A 1 180 ? 21.904 43.518 53.663 1.00 24.23 722 SER A CA 1
ATOM 1392 C C . SER A 1 180 ? 22.392 42.237 54.327 1.00 22.91 722 SER A C 1
ATOM 1393 O O . SER A 1 180 ? 23.539 42.145 54.744 1.00 23.60 722 SER A O 1
ATOM 1396 N N . THR A 1 181 ? 21.515 41.246 54.419 1.00 21.62 723 THR A N 1
ATOM 1397 C CA . THR A 1 181 ? 21.882 39.980 55.026 1.00 19.96 723 THR A CA 1
ATOM 1398 C C . THR A 1 181 ? 22.575 39.073 54.011 1.00 21.11 723 THR A C 1
ATOM 1399 O O . THR A 1 181 ? 22.647 37.864 54.196 1.00 21.32 723 THR A O 1
ATOM 1403 N N . GLU A 1 182 ? 23.081 39.672 52.931 1.00 22.65 724 GLU A N 1
ATOM 1404 C CA . GLU A 1 182 ? 23.800 38.950 51.871 1.00 22.80 724 GLU A CA 1
ATOM 1405 C C . GLU A 1 182 ? 25.009 39.786 51.477 1.00 22.40 724 GLU A C 1
ATOM 1406 O O . GLU A 1 182 ? 25.066 40.989 51.779 1.00 22.28 724 GLU A O 1
ATOM 1412 N N . LEU A 1 183 ? 25.972 39.151 50.812 1.00 20.42 725 LEU A N 1
ATOM 1413 C CA . LEU A 1 183 ? 27.174 39.844 50.358 1.00 18.97 725 LEU A CA 1
ATOM 1414 C C . LEU A 1 183 ? 27.602 39.295 48.999 1.00 18.77 725 LEU A C 1
ATOM 1415 O O . LEU A 1 183 ? 27.232 38.173 48.629 1.00 17.14 725 LEU A O 1
ATOM 1420 N N . CYS A 1 184 ? 28.386 40.085 48.266 1.00 18.47 726 CYS A N 1
ATOM 1421 C CA . CYS A 1 184 ? 28.864 39.683 46.944 1.00 18.46 726 CYS A CA 1
ATOM 1422 C C . CYS A 1 184 ? 30.367 39.554 46.833 1.00 19.04 726 CYS A C 1
ATOM 1423 O O . CYS A 1 184 ? 31.139 40.313 47.430 1.00 17.96 726 CYS A O 1
ATOM 1426 N N . ALA A 1 185 ? 30.777 38.607 46.017 1.00 18.12 727 ALA A N 1
ATOM 1427 C CA . ALA A 1 185 ? 32.185 38.400 45.800 1.00 19.62 727 ALA A CA 1
ATOM 1428 C C . ALA A 1 185 ? 32.290 38.038 44.341 1.00 19.62 727 ALA A C 1
ATOM 1429 O O . ALA A 1 185 ? 31.599 37.142 43.877 1.00 19.22 727 ALA A O 1
ATOM 1431 N N . GLY A 1 186 ? 33.119 38.754 43.600 1.00 19.45 728 GLY A N 1
ATOM 1432 C CA . GLY A 1 186 ? 33.240 38.439 42.191 1.00 20.46 728 GLY A CA 1
ATOM 1433 C C . GLY A 1 186 ? 34.029 39.451 41.388 1.00 21.16 728 GLY A C 1
ATOM 1434 O O . GLY A 1 186 ? 34.843 40.193 41.922 1.00 21.83 728 GLY A O 1
ATOM 1435 N N . HIS A 1 187 ? 33.758 39.492 40.093 1.00 21.08 729 HIS A N 1
ATOM 1436 C CA . HIS A 1 187 ? 34.465 40.375 39.192 1.00 20.58 729 HIS A CA 1
ATOM 1437 C C . HIS A 1 187 ? 33.516 41.256 38.388 1.00 20.19 729 HIS A C 1
ATOM 1438 O O . HIS A 1 187 ? 32.463 40.806 37.950 1.00 19.72 729 HIS A O 1
ATOM 1445 N N . LEU A 1 188 ? 33.891 42.511 38.185 1.00 20.37 730 LEU A N 1
ATOM 1446 C CA . LEU A 1 188 ? 33.057 43.421 37.404 1.00 20.80 730 LEU A CA 1
ATOM 1447 C C . LEU A 1 188 ? 33.775 43.855 36.122 1.00 20.55 730 LEU A C 1
ATOM 1448 O O . LEU A 1 188 ? 34.958 44.183 36.152 1.00 21.47 730 LEU A O 1
ATOM 1453 N N . ALA A 1 189 ? 33.050 43.844 35.005 1.00 20.03 731 ALA A N 1
ATOM 1454 C CA . ALA A 1 189 ? 33.579 44.253 33.700 1.00 20.12 731 ALA A CA 1
ATOM 1455 C C . ALA A 1 189 ? 34.676 43.347 33.239 1.00 19.61 731 ALA A C 1
ATOM 1456 O O . ALA A 1 189 ? 35.592 43.764 32.556 1.00 21.88 731 ALA A O 1
ATOM 1458 N N . GLY A 1 190 ? 34.597 42.095 33.628 1.00 20.66 732 GLY A N 1
ATOM 1459 C CA . GLY A 1 190 ? 35.619 41.153 33.235 1.00 20.66 732 GLY A CA 1
ATOM 1460 C C . GLY A 1 190 ? 35.602 39.988 34.189 1.00 20.99 732 GLY A C 1
ATOM 1461 O O . GLY A 1 190 ? 34.607 39.747 34.871 1.00 22.45 732 GLY A O 1
ATOM 1462 N N . GLY A 1 191 ? 36.704 39.262 34.244 1.00 20.62 733 GLY A N 1
ATOM 1463 C CA . GLY A 1 191 ? 36.770 38.141 35.149 1.00 20.63 733 GLY A CA 1
ATOM 1464 C C . GLY A 1 191 ? 36.574 36.806 34.479 1.00 20.25 733 GLY A C 1
ATOM 1465 O O . GLY A 1 191 ? 36.640 36.674 33.251 1.00 20.45 733 GLY A O 1
ATOM 1466 N N . THR A 1 192 ? 36.308 35.810 35.310 1.00 19.79 734 THR A N 1
ATOM 1467 C CA . THR A 1 192 ? 36.134 34.455 34.839 1.00 19.23 734 THR A CA 1
ATOM 1468 C C . THR A 1 192 ? 35.146 33.710 35.772 1.00 19.95 734 THR A C 1
ATOM 1469 O O . THR A 1 192 ? 35.072 33.997 36.983 1.00 19.45 734 THR A O 1
ATOM 1473 N N . ASP A 1 193 ? 34.370 32.785 35.201 1.00 20.17 735 ASP A N 1
ATOM 1474 C CA . ASP A 1 193 ? 33.384 32.026 35.958 1.00 21.05 735 ASP A CA 1
ATOM 1475 C C . ASP A 1 193 ? 33.970 31.125 37.049 1.00 22.81 735 ASP A C 1
ATOM 1476 O O . ASP A 1 193 ? 34.820 30.267 36.778 1.00 23.56 735 ASP A O 1
ATOM 1481 N N . SER A 1 194 ? 33.510 31.328 38.283 1.00 22.96 736 SER A N 1
ATOM 1482 C CA . SER A 1 194 ? 33.979 30.537 39.422 1.00 24.24 736 SER A CA 1
ATOM 1483 C C . SER A 1 194 ? 32.795 29.788 39.988 1.00 25.06 736 SER A C 1
ATOM 1484 O O . SER A 1 194 ? 31.983 30.365 40.711 1.00 25.11 736 SER A O 1
ATOM 1487 N N . CYS A 1 195 ? 32.681 28.506 39.647 1.00 26.40 737 CYS A N 1
ATOM 1488 C CA . CYS A 1 195 ? 31.547 27.711 40.124 1.00 26.89 737 CYS A CA 1
ATOM 1489 C C . CYS A 1 195 ? 31.952 26.586 41.096 1.00 26.72 737 CYS A C 1
ATOM 1490 O O . CYS A 1 195 ? 31.136 25.727 41.421 1.00 28.59 737 CYS A O 1
ATOM 1493 N N . GLN A 1 196 ? 33.190 26.615 41.583 1.00 25.21 738 GLN A N 1
ATOM 1494 C CA . GLN A 1 196 ? 33.703 25.597 42.502 1.00 24.83 738 GLN A CA 1
ATOM 1495 C C . GLN A 1 196 ? 32.876 25.312 43.766 1.00 24.53 738 GLN A C 1
ATOM 1496 O O . GLN A 1 196 ? 32.729 24.162 44.167 1.00 24.16 738 GLN A O 1
ATOM 1502 N N . GLY A 1 197 ? 32.355 26.358 44.399 1.00 24.58 739 GLY A N 1
ATOM 1503 C CA . GLY A 1 197 ? 31.600 26.182 45.628 1.00 23.70 739 GLY A CA 1
ATOM 1504 C C . GLY A 1 197 ? 30.233 25.554 45.478 1.00 23.85 739 GLY A C 1
ATOM 1505 O O . GLY A 1 197 ? 29.478 25.910 44.582 1.00 24.82 739 GLY A O 1
ATOM 1506 N N . ASP A 1 198 ? 29.928 24.602 46.356 1.00 24.17 740 ASP A N 1
ATOM 1507 C CA . ASP A 1 198 ? 28.635 23.921 46.362 1.00 23.45 740 ASP A CA 1
ATOM 1508 C C . ASP A 1 198 ? 27.649 24.827 47.102 1.00 24.04 740 ASP A C 1
ATOM 1509 O O . ASP A 1 198 ? 28.051 25.684 47.909 1.00 24.28 740 ASP A O 1
ATOM 1514 N N . ALA A 1 199 ? 26.365 24.660 46.811 1.00 22.12 741 ALA A N 1
ATOM 1515 C CA . ALA A 1 199 ? 25.364 25.446 47.493 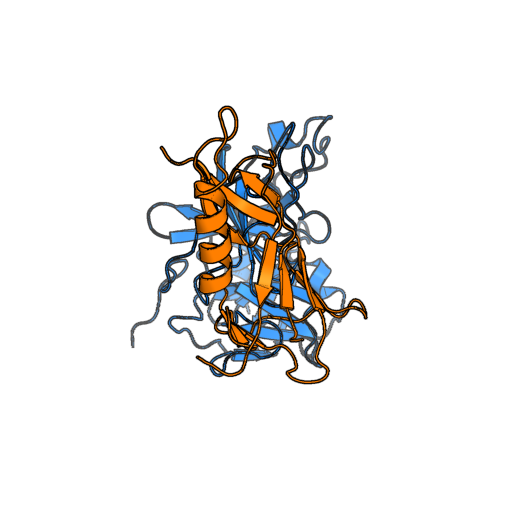1.00 21.87 741 ALA A CA 1
ATOM 1516 C C . ALA A 1 199 ? 25.556 25.040 48.939 1.00 21.60 741 ALA A C 1
ATOM 1517 O O . ALA A 1 199 ? 25.685 23.854 49.228 1.00 20.66 741 ALA A O 1
ATOM 1519 N N . GLY A 1 200 ? 25.604 26.017 49.840 1.00 22.02 742 GLY A N 1
ATOM 1520 C CA . GLY A 1 200 ? 25.819 25.719 51.244 1.00 21.46 742 GLY A CA 1
ATOM 1521 C C . GLY A 1 200 ? 27.293 25.784 51.616 1.00 21.36 742 GLY A C 1
ATOM 1522 O O . GLY A 1 200 ? 27.655 25.946 52.778 1.00 22.36 742 GLY A O 1
ATOM 1523 N N . GLY A 1 201 ? 28.154 25.673 50.619 1.00 20.70 743 GLY A N 1
ATOM 1524 C CA . GLY A 1 201 ? 29.576 25.715 50.877 1.00 19.88 743 GLY A CA 1
ATOM 1525 C C . GLY A 1 201 ? 30.007 27.038 51.466 1.00 20.56 743 GLY A C 1
ATOM 1526 O O . GLY A 1 201 ? 29.264 28.022 51.425 1.00 20.78 743 GLY A O 1
ATOM 1527 N N . PRO A 1 202 ? 31.236 27.095 51.986 1.00 19.30 744 PRO A N 1
ATOM 1528 C CA . PRO A 1 202 ? 31.875 28.244 52.618 1.00 19.75 744 PRO A CA 1
ATOM 1529 C C . PRO A 1 202 ? 32.486 29.339 51.745 1.00 21.70 744 PRO A C 1
ATOM 1530 O O . PRO A 1 202 ? 32.898 29.112 50.606 1.00 22.56 744 PRO A O 1
ATOM 1534 N N . LEU A 1 203 ? 32.537 30.535 52.321 1.00 21.13 745 LEU A N 1
ATOM 1535 C CA . LEU A 1 203 ? 33.187 31.684 51.714 1.00 20.38 745 LEU A CA 1
ATOM 1536 C C . LEU A 1 203 ? 34.032 32.137 52.909 1.00 19.91 745 LEU A C 1
ATOM 1537 O O . LEU A 1 203 ? 33.507 32.703 53.864 1.00 19.26 745 LEU A O 1
ATOM 1542 N N . VAL A 1 204 ? 35.327 31.847 52.879 1.00 19.41 746 VAL A N 1
ATOM 1543 C CA . VAL A 1 204 ? 36.200 32.233 53.983 1.00 19.77 746 VAL A CA 1
ATOM 1544 C C . VAL A 1 204 ? 37.161 33.358 53.602 1.00 19.40 746 VAL A C 1
ATOM 1545 O O . VAL A 1 204 ? 37.599 33.458 52.465 1.00 19.46 746 VAL A O 1
ATOM 1549 N N . CYS A 1 205 ? 37.468 34.224 54.555 1.00 20.74 747 CYS A N 1
ATOM 1550 C CA . CYS A 1 205 ? 38.386 35.322 54.296 1.00 22.91 747 CYS A CA 1
ATOM 1551 C C . CYS A 1 205 ? 39.362 35.336 55.439 1.00 23.39 747 CYS A C 1
ATOM 1552 O O . CYS A 1 205 ? 38.961 35.234 56.603 1.00 22.97 747 CYS A O 1
ATOM 1555 N N . PHE A 1 206 ? 40.645 35.451 55.107 1.00 23.52 748 PHE A N 1
ATOM 1556 C CA . PHE A 1 206 ? 41.693 35.468 56.117 1.00 24.51 748 PHE A CA 1
ATOM 1557 C C . PHE A 1 206 ? 41.702 36.802 56.856 1.00 25.65 748 PHE A C 1
ATOM 1558 O O . PHE A 1 206 ? 41.391 37.838 56.272 1.00 25.19 748 PHE A O 1
ATOM 1566 N N . GLU A 1 207 ? 42.042 36.755 58.143 1.00 27.83 749 GLU A N 1
ATOM 1567 C CA . GLU A 1 207 ? 42.141 37.947 58.990 1.00 29.13 749 GLU A CA 1
ATOM 1568 C C . GLU A 1 207 ? 43.228 37.745 60.059 1.00 27.48 749 GLU A C 1
ATOM 1569 O O . GLU A 1 207 ? 43.006 37.086 61.057 1.00 25.35 749 GLU A O 1
ATOM 1575 N N . LYS A 1 208 ? 44.398 38.327 59.822 1.00 28.46 750 LYS A N 1
ATOM 1576 C CA . LYS A 1 208 ? 45.574 38.232 60.698 1.00 29.44 750 LYS A CA 1
ATOM 1577 C C . LYS A 1 208 ? 46.193 36.825 60.862 1.00 30.21 750 LYS A C 1
ATOM 1578 O O . LYS A 1 208 ? 47.359 36.604 60.494 1.00 30.61 750 LYS A O 1
ATOM 1584 N N . ASP A 1 209 ? 45.439 35.880 61.420 1.00 28.17 751 ASP A N 1
ATOM 1585 C CA . ASP A 1 209 ? 45.978 34.543 61.617 1.00 28.16 751 ASP A CA 1
ATOM 1586 C C . ASP A 1 209 ? 44.968 33.404 61.478 1.00 26.66 751 ASP A C 1
ATOM 1587 O O . ASP A 1 209 ? 45.274 32.270 61.827 1.00 25.96 751 ASP A O 1
ATOM 1592 N N . LYS A 1 210 ? 43.775 33.701 60.971 1.00 25.44 752 LYS A N 1
ATOM 1593 C CA . LYS A 1 210 ? 42.746 32.682 60.797 1.00 24.68 752 LYS A CA 1
ATOM 1594 C C . LYS A 1 210 ? 41.763 33.002 59.676 1.00 24.41 752 LYS A C 1
ATOM 1595 O O . LYS A 1 210 ? 41.604 34.158 59.268 1.00 22.87 752 LYS A O 1
ATOM 1601 N N . TYR A 1 211 ? 41.108 31.945 59.194 1.00 23.33 753 TYR A N 1
ATOM 1602 C CA . TYR A 1 211 ? 40.111 32.035 58.135 1.00 23.09 753 TYR A CA 1
ATOM 1603 C C . TYR A 1 211 ? 38.740 32.166 58.764 1.00 23.42 753 TYR A C 1
ATOM 1604 O O . TYR A 1 211 ? 38.306 31.295 59.537 1.00 23.23 753 TYR A O 1
ATOM 1613 N N . ILE A 1 212 ? 38.063 33.263 58.436 1.00 22.59 754 ILE A N 1
ATOM 1614 C CA . ILE A 1 212 ? 36.743 33.517 58.983 1.00 21.12 754 ILE A CA 1
ATOM 1615 C C . ILE A 1 212 ? 35.656 33.237 57.963 1.00 21.31 754 ILE A C 1
ATOM 1616 O O . ILE A 1 212 ? 35.702 33.730 56.831 1.00 21.97 754 ILE A O 1
ATOM 1621 N N . LEU A 1 213 ? 34.687 32.424 58.371 1.00 19.92 755 LEU A N 1
ATOM 1622 C CA . LEU A 1 213 ? 33.564 32.056 57.515 1.00 20.46 755 LEU A CA 1
ATOM 1623 C C . LEU A 1 213 ? 32.673 33.279 57.409 1.00 20.71 755 LEU A C 1
ATOM 1624 O O . LEU A 1 213 ? 31.852 33.511 58.285 1.00 20.57 755 LEU A O 1
ATOM 1629 N N . GLN A 1 214 ? 32.819 34.061 56.345 1.00 20.25 756 GLN A N 1
ATOM 1630 C CA . GLN A 1 214 ? 32.015 35.273 56.209 1.00 19.21 756 GLN A CA 1
ATOM 1631 C C . GLN A 1 214 ? 30.760 35.027 55.445 1.00 19.13 756 GLN A C 1
ATOM 1632 O O . GLN A 1 214 ? 29.773 35.737 55.618 1.00 18.60 756 GLN A O 1
ATOM 1638 N N . GLY A 1 215 ? 30.799 34.015 54.584 1.00 20.62 757 GLY A N 1
ATOM 1639 C CA . GLY A 1 215 ? 29.634 33.710 53.784 1.00 18.40 757 GLY A CA 1
ATOM 1640 C C . GLY A 1 215 ? 29.332 32.242 53.572 1.00 17.29 757 GLY A C 1
ATOM 1641 O O . GLY A 1 215 ? 30.178 31.373 53.777 1.00 14.93 757 GLY A O 1
ATOM 1642 N N . VAL A 1 216 ? 28.085 31.999 53.170 1.00 17.21 758 VAL A N 1
ATOM 1643 C CA . VAL A 1 216 ? 27.569 30.689 52.839 1.00 16.50 758 VAL A CA 1
ATOM 1644 C C . VAL A 1 216 ? 27.058 30.790 51.400 1.00 17.50 758 VAL A C 1
ATOM 1645 O O . VAL A 1 216 ? 26.212 31.625 51.087 1.00 15.24 758 VAL A O 1
ATOM 1649 N N . THR A 1 217 ? 27.568 29.937 50.522 1.00 20.00 759 THR A N 1
ATOM 1650 C CA . THR A 1 217 ? 27.155 29.985 49.120 1.00 22.19 759 THR A CA 1
ATOM 1651 C C . THR A 1 217 ? 25.646 29.849 49.048 1.00 23.71 759 THR A C 1
ATOM 1652 O O . THR A 1 217 ? 25.072 28.929 49.603 1.00 25.22 759 THR A O 1
ATOM 1656 N N . SER A 1 218 ? 25.000 30.783 48.370 1.00 26.93 760 SER A N 1
ATOM 1657 C CA . SER A 1 218 ? 23.548 30.772 48.275 1.00 30.08 760 SER A CA 1
ATOM 1658 C C . SER A 1 218 ? 23.071 29.793 47.226 1.00 31.41 760 SER A C 1
ATOM 1659 O O . SER A 1 218 ? 23.619 29.730 46.136 1.00 31.84 760 SER A O 1
ATOM 1662 N N . TRP A 1 219 ? 22.048 29.022 47.557 1.00 33.67 761 TRP A N 1
ATOM 1663 C CA . TRP A 1 219 ? 21.498 28.058 46.608 1.00 36.80 761 TRP A CA 1
ATOM 1664 C C . TRP A 1 219 ? 21.286 28.743 45.254 1.00 38.51 761 TRP A C 1
ATOM 1665 O O . TRP A 1 219 ? 20.734 29.854 45.173 1.00 39.13 761 TRP A O 1
ATOM 1676 N N . GLY A 1 220 ? 21.795 28.123 44.190 1.00 40.32 762 GLY A N 1
ATOM 1677 C CA . GLY A 1 220 ? 21.609 28.699 42.860 1.00 40.78 762 GLY A CA 1
ATOM 1678 C C . GLY A 1 220 ? 22.225 30.015 42.433 1.00 41.74 762 GLY A C 1
ATOM 1679 O O . GLY A 1 220 ? 22.389 30.238 41.257 1.00 43.40 762 GLY A O 1
ATOM 1680 N N . LEU A 1 221 ? 22.609 30.870 43.373 1.00 41.21 763 LEU A N 1
ATOM 1681 C CA . LEU A 1 221 ? 23.191 32.175 42.990 1.00 41.56 763 LEU A CA 1
ATOM 1682 C C . LEU A 1 221 ? 24.632 32.317 43.375 1.00 41.46 763 LEU A C 1
ATOM 1683 O O . LEU A 1 221 ? 25.153 33.397 43.448 1.00 40.92 763 LEU A O 1
ATOM 1688 N N . GLY A 1 222 ? 25.287 31.194 43.594 1.00 41.38 764 GLY A N 1
ATOM 1689 C CA . GLY A 1 222 ? 26.673 31.307 44.047 1.00 39.94 764 GLY A CA 1
ATOM 1690 C C . GLY A 1 222 ? 27.765 31.350 43.010 1.00 38.68 764 GLY A C 1
ATOM 1691 O O . GLY A 1 222 ? 28.898 31.764 43.328 1.00 41.02 764 GLY A O 1
ATOM 1692 N N . CYS A 1 223 ? 27.536 30.854 41.841 1.00 35.33 765 CYS A N 1
ATOM 1693 C CA . CYS A 1 223 ? 28.551 30.946 40.760 1.00 32.93 765 CYS A CA 1
ATOM 1694 C C . CYS A 1 223 ? 28.932 32.373 40.581 1.00 30.61 765 CYS A C 1
ATOM 1695 O O . CYS A 1 223 ? 28.044 33.158 40.242 1.00 30.12 765 CYS A O 1
ATOM 1698 N N . ALA A 1 224 ? 30.212 32.832 40.592 1.00 27.91 766 ALA A N 1
ATOM 1699 C CA . ALA A 1 224 ? 30.515 34.220 40.322 1.00 25.63 766 ALA A CA 1
ATOM 1700 C C . ALA A 1 224 ? 30.884 34.298 38.858 1.00 23.73 766 ALA A C 1
ATOM 1701 O O . ALA A 1 224 ? 31.723 33.539 38.387 1.00 23.70 766 ALA A O 1
ATOM 1703 N N . ARG A 1 225 ? 30.190 35.152 38.121 1.00 21.94 767 ARG A N 1
ATOM 1704 C CA . ARG A 1 225 ? 30.437 35.365 36.693 1.00 20.57 767 ARG A CA 1
ATOM 1705 C C . ARG A 1 225 ? 30.559 36.882 36.508 1.00 20.08 767 ARG A C 1
ATOM 1706 O O . ARG A 1 225 ? 30.004 37.657 37.289 1.00 19.16 767 ARG A O 1
ATOM 1714 N N . PRO A 1 226 ? 31.266 37.321 35.451 1.00 20.28 768 PRO A N 1
ATOM 1715 C CA . PRO A 1 226 ? 31.489 38.740 35.125 1.00 19.95 768 PRO A CA 1
ATOM 1716 C C . PRO A 1 226 ? 30.206 39.560 35.165 1.00 20.14 768 PRO A C 1
ATOM 1717 O O . PRO A 1 226 ? 29.233 39.213 34.498 1.00 19.63 768 PRO A O 1
ATOM 1721 N N . ASN A 1 227 ? 30.209 40.644 35.947 1.00 20.22 769 ASN A N 1
ATOM 1722 C CA . ASN A 1 227 ? 29.047 41.526 36.084 1.00 19.33 769 ASN A CA 1
ATOM 1723 C C . ASN A 1 227 ? 27.882 40.869 36.824 1.00 20.15 769 ASN A C 1
ATOM 1724 O O . ASN A 1 227 ? 26.777 41.408 36.855 1.00 19.09 769 ASN A O 1
ATOM 1729 N N . LYS A 1 228 ? 28.122 39.695 37.396 1.00 20.91 770 LYS A N 1
ATOM 1730 C CA . LYS A 1 228 ? 27.086 38.969 38.124 1.00 21.62 770 LYS A CA 1
ATOM 1731 C C . LYS A 1 228 ? 27.759 38.152 39.210 1.00 21.92 770 LYS A C 1
ATOM 1732 O O . LYS A 1 228 ? 27.716 36.923 39.205 1.00 22.12 770 LYS A O 1
ATOM 1738 N N . PRO A 1 229 ? 28.395 38.839 40.169 1.00 22.77 771 PRO A N 1
ATOM 1739 C CA . PRO A 1 229 ? 29.077 38.133 41.252 1.00 22.03 771 PRO A CA 1
ATOM 1740 C C . PRO A 1 229 ? 28.204 37.121 41.961 1.00 21.27 771 PRO A C 1
ATOM 1741 O O . PRO A 1 229 ? 26.978 37.165 41.872 1.00 21.17 771 PRO A O 1
ATOM 1745 N N . GLY A 1 230 ? 28.855 36.191 42.642 1.00 21.10 772 GLY A N 1
ATOM 1746 C CA . GLY A 1 230 ? 28.126 35.185 43.371 1.00 21.07 772 GLY A CA 1
ATOM 1747 C C . GLY A 1 230 ? 27.505 35.883 44.546 1.00 21.90 772 GLY A C 1
ATOM 1748 O O . GLY A 1 230 ? 28.011 36.911 44.996 1.00 22.63 772 GLY A O 1
ATOM 1749 N N . VAL A 1 231 ? 26.409 35.323 45.042 1.00 22.54 773 VAL A N 1
ATOM 1750 C CA . VAL A 1 231 ? 25.698 35.873 46.192 1.00 20.49 773 VAL A CA 1
ATOM 1751 C C . VAL A 1 231 ? 25.827 34.920 47.360 1.00 19.93 773 VAL A C 1
ATOM 1752 O O . VAL A 1 231 ? 25.557 33.733 47.231 1.00 20.54 773 VAL A O 1
ATOM 1756 N N . TYR A 1 232 ? 26.246 35.436 48.506 1.00 19.83 774 TYR A N 1
ATOM 1757 C CA . TYR A 1 232 ? 26.434 34.593 49.673 1.00 19.25 774 TYR A CA 1
ATOM 1758 C C . TYR A 1 232 ? 25.669 35.154 50.853 1.00 19.72 774 TYR A C 1
ATOM 1759 O O . TYR A 1 232 ? 25.559 36.378 50.996 1.00 22.50 774 TYR A O 1
ATOM 1768 N N . VAL A 1 233 ? 25.138 34.281 51.700 1.00 17.66 775 VAL A N 1
ATOM 1769 C CA . VAL A 1 233 ? 24.434 34.753 52.877 1.00 18.29 775 VAL A CA 1
ATOM 1770 C C . VAL A 1 233 ? 25.493 35.395 53.779 1.00 18.06 775 VAL A C 1
ATOM 1771 O O . VAL A 1 233 ? 26.581 34.839 53.924 1.00 19.13 775 VAL A O 1
ATOM 1775 N N . ARG A 1 234 ? 25.197 36.561 54.358 1.00 19.00 776 ARG A N 1
ATOM 1776 C CA . ARG A 1 234 ? 26.160 37.248 55.252 1.00 19.28 776 ARG A CA 1
ATOM 1777 C C . ARG A 1 234 ? 26.126 36.703 56.677 1.00 19.84 776 ARG A C 1
ATOM 1778 O O . ARG A 1 234 ? 25.287 37.081 57.514 1.00 20.51 776 ARG A O 1
ATOM 1786 N N . VAL A 1 235 ? 27.073 35.819 56.945 1.00 18.59 777 VAL A N 1
ATOM 1787 C CA . VAL A 1 235 ? 27.177 35.148 58.224 1.00 18.25 777 VAL A CA 1
ATOM 1788 C C . VAL A 1 235 ? 27.143 36.014 59.476 1.00 19.38 777 VAL A C 1
ATOM 1789 O O . VAL A 1 235 ? 26.523 35.641 60.489 1.00 19.24 777 VAL A O 1
ATOM 1793 N N . SER A 1 236 ? 27.791 37.169 59.415 1.00 20.01 778 SER A N 1
ATOM 1794 C CA . SER A 1 236 ? 27.881 38.026 60.581 1.00 19.50 778 SER A CA 1
ATOM 1795 C C . SER A 1 236 ? 26.531 38.442 61.077 1.00 19.15 778 SER A C 1
ATOM 1796 O O . SER A 1 236 ? 26.379 38.736 62.248 1.00 19.76 778 SER A O 1
ATOM 1799 N N . ARG A 1 237 ? 25.543 38.454 60.192 1.00 19.47 779 ARG A N 1
ATOM 1800 C CA . ARG A 1 237 ? 24.198 38.855 60.590 1.00 19.38 779 ARG A CA 1
ATOM 1801 C C . ARG A 1 237 ? 23.409 37.716 61.230 1.00 19.96 779 ARG A C 1
ATOM 1802 O O . ARG A 1 237 ? 22.281 37.916 61.675 1.00 18.31 779 ARG A O 1
ATOM 1810 N N . PHE A 1 238 ? 24.002 36.525 61.303 1.00 19.68 780 PHE A N 1
ATOM 1811 C CA . PHE A 1 238 ? 23.295 35.391 61.909 1.00 19.70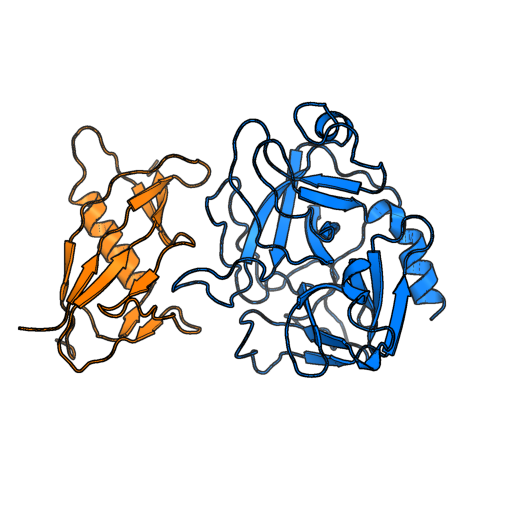 780 PHE A CA 1
ATOM 1812 C C . PHE A 1 238 ? 24.109 34.677 62.994 1.00 19.65 780 PHE A C 1
ATOM 1813 O O . PHE A 1 238 ? 23.785 33.561 63.429 1.00 20.67 780 PHE A O 1
ATOM 1821 N N . VAL A 1 239 ? 25.163 35.340 63.439 1.00 19.06 781 VAL A N 1
ATOM 1822 C CA . VAL A 1 239 ? 26.033 34.782 64.462 1.00 19.73 781 VAL A CA 1
ATOM 1823 C C . VAL A 1 239 ? 25.273 34.574 65.785 1.00 18.97 781 VAL A C 1
ATOM 1824 O O . VAL A 1 239 ? 25.345 33.493 66.405 1.00 16.94 781 VAL A O 1
ATOM 1828 N N . THR A 1 240 ? 24.531 35.606 66.185 1.00 19.42 782 THR A N 1
ATOM 1829 C CA . THR A 1 240 ? 23.757 35.558 67.410 1.00 20.67 782 THR A CA 1
ATOM 1830 C C . THR A 1 240 ? 22.752 34.446 67.350 1.00 19.30 782 THR A C 1
ATOM 1831 O O . THR A 1 240 ? 22.566 33.740 68.318 1.00 19.35 782 THR A O 1
ATOM 1835 N N . TRP A 1 241 ? 22.101 34.296 66.204 1.00 20.50 783 TRP A N 1
ATOM 1836 C CA . TRP A 1 241 ? 21.127 33.222 66.023 1.00 20.08 783 TRP A CA 1
ATOM 1837 C C . TRP A 1 241 ? 21.861 31.889 66.177 1.00 20.44 783 TRP A C 1
ATOM 1838 O O . TRP A 1 241 ? 21.412 31.021 66.926 1.00 20.63 783 TRP A O 1
ATOM 1849 N N . ILE A 1 242 ? 23.000 31.744 65.490 1.00 20.45 784 ILE A N 1
ATOM 1850 C CA . ILE A 1 242 ? 23.773 30.495 65.551 1.00 21.08 784 ILE A CA 1
ATOM 1851 C C . ILE A 1 242 ? 24.130 30.090 66.979 1.00 21.30 784 ILE A C 1
ATOM 1852 O O . ILE A 1 242 ? 23.914 28.947 67.373 1.00 18.42 784 ILE A O 1
ATOM 1857 N N . GLU A 1 243 ? 24.660 31.032 67.753 1.00 23.41 785 GLU A N 1
ATOM 1858 C CA . GLU A 1 243 ? 25.029 30.743 69.132 1.00 25.87 785 GLU A CA 1
ATOM 1859 C C . GLU A 1 243 ? 23.832 30.326 69.964 1.00 25.68 785 GLU A C 1
ATOM 1860 O O . GLU A 1 243 ? 23.924 29.376 70.734 1.00 27.56 785 GLU A O 1
ATOM 1866 N N . GLY A 1 244 ? 22.717 31.033 69.810 1.00 24.00 786 GLY A N 1
ATOM 1867 C CA . GLY A 1 244 ? 21.515 30.678 70.540 1.00 23.11 786 GLY A CA 1
ATOM 1868 C C . GLY A 1 244 ? 21.014 29.280 70.197 1.00 23.46 786 GLY A C 1
ATOM 1869 O O . GLY A 1 244 ? 20.640 28.515 71.094 1.00 24.23 786 GLY A O 1
ATOM 1870 N N . VAL A 1 245 ? 21.005 28.919 68.915 1.00 21.40 787 VAL A N 1
ATOM 1871 C CA . VAL A 1 245 ? 20.537 27.592 68.563 1.00 20.26 787 VAL A CA 1
ATOM 1872 C C . VAL A 1 245 ? 21.418 26.506 69.172 1.00 21.00 787 VAL A C 1
ATOM 1873 O O . VAL A 1 245 ? 20.905 25.525 69.709 1.00 21.69 787 VAL A O 1
ATOM 1877 N N . MET A 1 246 ? 22.736 26.665 69.068 1.00 21.19 788 MET A N 1
ATOM 1878 C CA . MET A 1 246 ? 23.677 25.687 69.633 1.00 22.55 788 MET A CA 1
ATOM 1879 C C . MET A 1 246 ? 23.477 25.626 71.154 1.00 22.46 788 MET A C 1
ATOM 1880 O O . MET A 1 246 ? 23.482 24.562 71.761 1.00 23.11 788 MET A O 1
ATOM 1885 N N . ARG A 1 247 ? 23.296 26.785 71.762 1.00 21.99 789 ARG A N 1
ATOM 1886 C CA . ARG A 1 247 ? 23.065 26.852 73.184 1.00 23.88 789 ARG A CA 1
ATOM 1887 C C . ARG A 1 247 ? 21.759 26.174 73.598 1.00 24.14 789 ARG A C 1
ATOM 1888 O O . ARG A 1 247 ? 21.688 25.577 74.667 1.00 23.54 789 ARG A O 1
ATOM 1896 N N . ASN A 1 248 ? 20.726 26.269 72.759 1.00 24.38 790 ASN A N 1
ATOM 1897 C CA . ASN A 1 248 ? 19.426 25.676 73.088 1.00 22.61 790 ASN A CA 1
ATOM 1898 C C . ASN A 1 248 ? 19.109 24.289 72.538 1.00 21.00 790 ASN A C 1
ATOM 1899 O O . ASN A 1 248 ? 17.991 23.812 72.707 1.00 21.45 790 ASN A O 1
ATOM 1904 N N . ASN A 1 249 ? 20.064 23.634 71.894 1.00 20.00 791 ASN A N 1
ATOM 1905 C CA . ASN A 1 249 ? 19.808 22.314 71.341 1.00 19.20 791 ASN A CA 1
ATOM 1906 C C . ASN A 1 249 ? 21.068 21.470 71.424 1.00 19.53 791 ASN A C 1
ATOM 1907 O O . ASN A 1 249 ? 22.090 22.020 71.846 1.00 22.46 791 ASN A O 1
ATOM 1913 N N . ASN B 2 1 ? 53.817 1.786 14.732 1.00 64.86 14 ASN B N 1
ATOM 1914 C CA . ASN B 2 1 ? 54.967 1.515 15.642 1.00 65.01 14 ASN B CA 1
ATOM 1915 C C . ASN B 2 1 ? 54.498 1.324 17.083 1.00 64.53 14 ASN B C 1
ATOM 1916 O O . ASN B 2 1 ? 54.136 0.212 17.499 1.00 64.43 14 ASN B O 1
ATOM 1921 N N . ASN B 2 2 ? 54.504 2.418 17.842 1.00 62.99 15 ASN B N 1
ATOM 1922 C CA . ASN B 2 2 ? 54.076 2.381 19.237 1.00 61.12 15 ASN B CA 1
ATOM 1923 C C . ASN B 2 2 ? 53.094 3.493 19.632 1.00 58.50 15 ASN B C 1
ATOM 1924 O O . ASN B 2 2 ? 53.063 4.566 19.013 1.00 58.56 15 ASN B O 1
ATOM 1929 N N . SER B 2 3 ? 52.284 3.216 20.657 1.00 54.38 16 SER B N 1
ATOM 1930 C CA . SER B 2 3 ? 51.295 4.171 21.149 1.00 49.96 16 SER B CA 1
ATOM 1931 C C . SER B 2 3 ? 51.982 5.496 21.463 1.00 48.56 16 SER B C 1
ATOM 1932 O O . SER B 2 3 ? 53.158 5.518 21.848 1.00 48.40 16 SER B O 1
ATOM 1935 N N . GLN B 2 4 ? 51.262 6.601 21.297 1.00 45.35 17 GLN B N 1
ATOM 1936 C CA . GLN B 2 4 ? 51.858 7.903 21.570 1.00 43.18 17 GLN B CA 1
ATOM 1937 C C . GLN B 2 4 ? 50.853 8.937 22.059 1.00 40.02 17 GLN B C 1
ATOM 1938 O O . GLN B 2 4 ? 49.649 8.810 21.844 1.00 39.03 17 GLN B O 1
ATOM 1944 N N . LEU B 2 5 ? 51.352 9.960 22.734 1.00 36.48 18 LEU B N 1
ATOM 1945 C CA . LEU B 2 5 ? 50.474 10.996 23.250 1.00 33.28 18 LEU B CA 1
ATOM 1946 C C . LEU B 2 5 ? 50.573 12.233 22.382 1.00 31.13 18 LEU B C 1
ATOM 1947 O O . LEU B 2 5 ? 51.658 12.803 22.231 1.00 28.89 18 LEU B O 1
ATOM 1952 N N . VAL B 2 6 ? 49.450 12.628 21.788 1.00 28.01 19 VAL B N 1
ATOM 1953 C CA . VAL B 2 6 ? 49.433 13.831 20.968 1.00 25.53 19 VAL B CA 1
ATOM 1954 C C . VAL B 2 6 ? 49.176 14.964 21.935 1.00 23.29 19 VAL B C 1
ATOM 1955 O O . VAL B 2 6 ? 48.131 15.015 22.557 1.00 21.65 19 VAL B O 1
ATOM 1959 N N . VAL B 2 7 ? 50.152 15.844 22.091 1.00 22.77 20 VAL B N 1
ATOM 1960 C CA . VAL B 2 7 ? 50.004 16.952 23.009 1.00 23.47 20 VAL B CA 1
ATOM 1961 C C . VAL B 2 7 ? 49.560 18.175 22.242 1.00 24.26 20 VAL B C 1
ATOM 1962 O O . VAL B 2 7 ? 50.312 18.765 21.475 1.00 24.22 20 VAL B O 1
ATOM 1966 N N . SER B 2 8 ? 48.315 18.556 22.462 1.00 25.04 21 SER B N 1
ATOM 1967 C CA . SER B 2 8 ? 47.756 19.697 21.777 1.00 25.63 21 SER B CA 1
ATOM 1968 C C . SER B 2 8 ? 47.041 20.603 22.779 1.00 26.09 21 SER B C 1
ATOM 1969 O O . SER B 2 8 ? 45.813 20.555 22.930 1.00 26.47 21 SER B O 1
ATOM 1972 N N . VAL B 2 9 ? 47.820 21.429 23.472 1.00 24.70 22 VAL B N 1
ATOM 1973 C CA . VAL B 2 9 ? 47.263 22.342 24.462 1.00 22.35 22 VAL B CA 1
ATOM 1974 C C . VAL B 2 9 ? 47.604 23.807 24.196 1.00 20.88 22 VAL B C 1
ATOM 1975 O O . VAL B 2 9 ? 48.373 24.140 23.292 1.00 19.69 22 VAL B O 1
ATOM 1979 N N . ALA B 2 10 ? 47.013 24.692 24.980 1.00 20.67 23 ALA B N 1
ATOM 1980 C CA . ALA B 2 10 ? 47.278 26.113 24.802 1.00 21.25 23 ALA B CA 1
ATOM 1981 C C . ALA B 2 10 ? 47.602 26.641 26.165 1.00 19.87 23 ALA B C 1
ATOM 1982 O O . ALA B 2 10 ? 47.369 25.951 27.142 1.00 21.22 23 ALA B O 1
ATOM 1984 N N . GLY B 2 11 ? 48.150 27.849 26.227 1.00 20.22 24 GLY B N 1
ATOM 1985 C CA . GLY B 2 11 ? 48.473 28.453 27.504 1.00 19.28 24 GLY B CA 1
ATOM 1986 C C . GLY B 2 11 ? 47.498 29.573 27.843 1.00 20.02 24 GLY B C 1
ATOM 1987 O O . GLY B 2 11 ? 46.856 30.137 26.960 1.00 19.24 24 GLY B O 1
ATOM 1988 N N . THR B 2 12 ? 47.377 29.873 29.136 1.00 20.53 25 THR B N 1
ATOM 1989 C CA . THR B 2 12 ? 46.517 30.938 29.647 1.00 19.61 25 THR B CA 1
ATOM 1990 C C . THR B 2 12 ? 47.322 31.651 30.729 1.00 19.50 25 THR B C 1
ATOM 1991 O O . THR B 2 12 ? 47.739 31.019 31.698 1.00 18.67 25 THR B O 1
ATOM 1995 N N . VAL B 2 13 ? 47.559 32.951 30.566 1.00 18.99 26 VAL B N 1
ATOM 1996 C CA . VAL B 2 13 ? 48.344 33.682 31.556 1.00 19.85 26 VAL B CA 1
ATOM 1997 C C . VAL B 2 13 ? 47.586 33.827 32.866 1.00 20.51 26 VAL B C 1
ATOM 1998 O O . VAL B 2 13 ? 46.515 34.422 32.925 1.00 20.58 26 VAL B O 1
ATOM 2002 N N . GLU B 2 14 ? 48.147 33.256 33.916 1.00 20.80 27 GLU B N 1
ATOM 2003 C CA . GLU B 2 14 ? 47.512 33.307 35.207 1.00 22.47 27 GLU B CA 1
ATOM 2004 C C . GLU B 2 14 ? 47.080 34.700 35.621 1.00 22.06 27 GLU B C 1
ATOM 2005 O O . GLU B 2 14 ? 47.833 35.659 35.459 1.00 21.11 27 GLU B O 1
ATOM 2011 N N . GLY B 2 15 ? 45.870 34.786 36.177 1.00 22.16 28 GLY B N 1
ATOM 2012 C CA . GLY B 2 15 ? 45.338 36.047 36.667 1.00 20.94 28 GLY B CA 1
ATOM 2013 C C . GLY B 2 15 ? 44.781 36.921 35.584 1.00 20.51 28 GLY B C 1
ATOM 2014 O O . GLY B 2 15 ? 44.441 38.079 35.824 1.00 20.53 28 GLY B O 1
ATOM 2015 N N . THR B 2 16 ? 44.681 36.351 34.389 1.00 20.14 29 THR B N 1
ATOM 2016 C CA . THR B 2 16 ? 44.178 37.070 33.218 1.00 19.28 29 THR B CA 1
ATOM 2017 C C . THR B 2 16 ? 43.360 36.134 32.334 1.00 17.88 29 THR B C 1
ATOM 2018 O O . THR B 2 16 ? 43.308 34.931 32.566 1.00 14.81 29 THR B O 1
ATOM 2022 N N . ASN B 2 17 ? 42.740 36.701 31.305 1.00 17.89 30 ASN B N 1
ATOM 2023 C CA . ASN B 2 17 ? 41.961 35.911 30.359 1.00 18.35 30 ASN B CA 1
ATOM 2024 C C . ASN B 2 17 ? 42.716 35.718 29.048 1.00 19.44 30 ASN B C 1
ATOM 2025 O O . ASN B 2 17 ? 42.153 35.197 28.084 1.00 18.49 30 ASN B O 1
ATOM 2030 N N . GLN B 2 18 ? 43.981 36.130 28.991 1.00 20.00 31 GLN B N 1
ATOM 2031 C CA . GLN B 2 18 ? 44.685 35.971 27.736 1.00 22.11 31 GLN B CA 1
ATOM 2032 C C . GLN B 2 18 ? 45.320 34.610 27.539 1.00 21.09 31 GLN B C 1
ATOM 2033 O O . GLN B 2 18 ? 45.973 34.062 28.423 1.00 20.29 31 GLN B O 1
ATOM 2039 N N . ASP B 2 19 ? 45.098 34.069 26.354 1.00 20.38 32 ASP B N 1
ATOM 2040 C CA . ASP B 2 19 ? 45.642 32.785 25.993 1.00 21.50 32 ASP B CA 1
ATOM 2041 C C . ASP B 2 19 ? 46.917 33.014 25.229 1.00 21.71 32 ASP B C 1
ATOM 2042 O O . ASP B 2 19 ? 47.120 34.061 24.640 1.00 21.55 32 ASP B O 1
ATOM 2047 N N . ILE B 2 20 ? 47.761 31.998 25.255 1.00 23.82 33 ILE B N 1
ATOM 2048 C CA . ILE B 2 20 ? 49.047 31.999 24.606 1.00 24.80 33 ILE B CA 1
ATOM 2049 C C . ILE B 2 20 ? 49.084 30.740 23.746 1.00 25.84 33 ILE B C 1
ATOM 2050 O O . ILE B 2 20 ? 48.504 29.701 24.087 1.00 22.36 33 ILE B O 1
ATOM 2055 N N . SER B 2 21 ? 49.764 30.841 22.612 1.00 27.39 34 SER B N 1
ATOM 2056 C CA . SER B 2 21 ? 49.871 29.698 21.722 1.00 28.59 34 SER B CA 1
ATOM 2057 C C . SER B 2 21 ? 51.062 28.819 22.103 1.00 27.82 34 SER B C 1
ATOM 2058 O O . SER B 2 21 ? 52.116 29.330 22.464 1.00 27.40 34 SER B O 1
ATOM 2061 N N . LEU B 2 22 ? 50.878 27.505 21.989 1.00 29.09 35 LEU B N 1
ATOM 2062 C CA . LEU B 2 22 ? 51.936 26.538 22.318 1.00 30.62 35 LEU B CA 1
ATOM 2063 C C . LEU B 2 22 ? 52.028 25.508 21.238 1.00 30.99 35 LEU B C 1
ATOM 2064 O O . LEU B 2 22 ? 51.012 25.064 20.773 1.00 30.73 35 LEU B O 1
ATOM 2069 N N . LYS B 2 23 ? 53.252 25.202 20.803 1.00 33.17 36 LYS B N 1
ATOM 2070 C CA . LYS B 2 23 ? 53.473 24.205 19.740 1.00 35.57 36 LYS B CA 1
ATOM 2071 C C . LYS B 2 23 ? 53.062 22.788 20.125 1.00 36.16 36 LYS B C 1
ATOM 2072 O O . LYS B 2 23 ? 53.487 22.296 21.152 1.00 35.29 36 LYS B O 1
ATOM 2078 N N . PHE B 2 24 ? 52.274 22.118 19.288 1.00 37.61 37 PHE B N 1
ATOM 2079 C CA . PHE B 2 24 ? 51.851 20.777 19.640 1.00 40.99 37 PHE B CA 1
ATOM 2080 C C . PHE B 2 24 ? 52.766 19.721 19.074 1.00 40.17 37 PHE B C 1
ATOM 2081 O O . PHE B 2 24 ? 53.096 19.723 17.895 1.00 41.88 37 PHE B O 1
ATOM 2089 N N . PHE B 2 25 ? 53.187 18.826 19.950 1.00 39.33 38 PHE B N 1
ATOM 2090 C CA . PHE B 2 25 ? 54.095 17.764 19.590 1.00 38.29 38 PHE B CA 1
ATOM 2091 C C . PHE B 2 25 ? 53.519 16.419 19.993 1.00 37.34 38 PHE B C 1
ATOM 2092 O O . PHE B 2 25 ? 52.359 16.306 20.380 1.00 35.64 38 PHE B O 1
ATOM 2100 N N . GLU B 2 26 ? 54.351 15.396 19.893 1.00 37.74 39 GLU B N 1
ATOM 2101 C CA . GLU B 2 26 ? 53.951 14.052 20.252 1.00 38.45 39 GLU B CA 1
ATOM 2102 C C . GLU B 2 26 ? 54.948 13.444 21.213 1.00 37.05 39 GLU B C 1
ATOM 2103 O O . GLU B 2 26 ? 56.122 13.799 21.215 1.00 36.90 39 GLU B O 1
ATOM 2109 N N . ILE B 2 27 ? 54.468 12.541 22.053 1.00 36.20 40 ILE B N 1
ATOM 2110 C CA . ILE B 2 27 ? 55.328 11.873 23.010 1.00 36.15 40 ILE B CA 1
ATOM 2111 C C . ILE B 2 27 ? 55.117 10.399 22.785 1.00 37.04 40 ILE B C 1
ATOM 2112 O O . ILE B 2 27 ? 53.974 9.949 22.667 1.00 36.77 40 ILE B O 1
ATOM 2117 N N . ASP B 2 28 ? 56.215 9.658 22.678 1.00 37.91 41 ASP B N 1
ATOM 2118 C CA . ASP B 2 28 ? 56.119 8.225 22.491 1.00 38.58 41 ASP B CA 1
ATOM 2119 C C . ASP B 2 28 ? 55.934 7.566 23.832 1.00 39.59 41 ASP B C 1
ATOM 2120 O O . ASP B 2 28 ? 56.436 8.049 24.844 1.00 38.18 41 ASP B O 1
ATOM 2125 N N . LEU B 2 29 ? 55.206 6.456 23.819 1.00 40.93 42 LEU B N 1
ATOM 2126 C CA . LEU B 2 29 ? 54.926 5.700 25.027 1.00 44.08 42 LEU B CA 1
ATOM 2127 C C . LEU B 2 29 ? 55.538 4.286 24.937 1.00 46.09 42 LEU B C 1
ATOM 2128 O O . LEU B 2 29 ? 55.285 3.593 23.960 1.00 46.75 42 LEU B O 1
ATOM 2133 N N . THR B 2 30 ? 56.309 3.853 25.948 1.00 48.85 43 THR B N 1
ATOM 2134 C CA . THR B 2 30 ? 56.940 2.505 25.943 1.00 51.66 43 THR B CA 1
ATOM 2135 C C . THR B 2 30 ? 56.896 1.726 27.255 1.00 53.86 43 THR B C 1
ATOM 2136 O O . THR B 2 30 ? 56.108 2.052 28.144 1.00 55.15 43 THR B O 1
ATOM 2140 N N . SER B 2 31 ? 57.730 0.680 27.354 1.00 55.93 44 SER B N 1
ATOM 2141 C CA . SER B 2 31 ? 57.821 -0.161 28.577 1.00 58.39 44 SER B CA 1
ATOM 2142 C C . SER B 2 31 ? 58.729 0.518 29.618 1.00 59.97 44 SER B C 1
ATOM 2143 O O . SER B 2 31 ? 58.370 0.659 30.795 1.00 59.82 44 SER B O 1
ATOM 2146 N N . ARG B 2 32 ? 59.920 0.894 29.148 1.00 60.20 45 ARG B N 1
ATOM 2147 C CA . ARG B 2 32 ? 60.947 1.607 29.925 1.00 62.01 45 ARG B CA 1
ATOM 2148 C C . ARG B 2 32 ? 62.229 1.399 29.121 1.00 64.28 45 ARG B C 1
ATOM 2149 O O . ARG B 2 32 ? 62.408 0.319 28.499 1.00 65.46 45 ARG B O 1
ATOM 2157 N N . PRO B 2 33 ? 63.112 2.425 29.064 1.00 65.79 46 PRO B N 1
ATOM 2158 C CA . PRO B 2 33 ? 64.388 2.364 28.323 1.00 67.21 46 PRO B CA 1
ATOM 2159 C C . PRO B 2 33 ? 65.142 1.191 28.866 1.00 68.08 46 PRO B C 1
ATOM 2160 O O . PRO B 2 33 ? 65.002 1.008 30.104 1.00 69.60 46 PRO B O 1
ATOM 2164 N N . ALA B 2 44 ? 60.421 10.447 25.313 1.00 39.58 69 ALA B N 1
ATOM 2165 C CA . ALA B 2 44 ? 59.850 9.077 25.497 1.00 39.71 69 ALA B CA 1
ATOM 2166 C C . ALA B 2 44 ? 59.344 8.936 26.930 1.00 39.59 69 ALA B C 1
ATOM 2167 O O . ALA B 2 44 ? 60.057 9.292 27.865 1.00 41.51 69 ALA B O 1
ATOM 2169 N N . MET B 2 45 ? 58.126 8.421 27.108 1.00 38.49 70 MET B N 1
ATOM 2170 C CA . MET B 2 45 ? 57.536 8.277 28.445 1.00 37.12 70 MET B CA 1
ATOM 2171 C C . MET B 2 45 ? 56.788 6.957 28.694 1.00 36.20 70 MET B C 1
ATOM 2172 O O . MET B 2 45 ? 56.411 6.259 27.762 1.00 36.21 70 MET B O 1
ATOM 2177 N N . PRO B 2 46 ? 56.572 6.602 29.972 1.00 35.53 71 PRO B N 1
ATOM 2178 C CA . PRO B 2 46 ? 55.869 5.375 30.371 1.00 35.09 71 PRO B CA 1
ATOM 2179 C C . PRO B 2 46 ? 54.396 5.487 30.034 1.00 34.33 71 PRO B C 1
ATOM 2180 O O . PRO B 2 46 ? 53.921 6.586 29.750 1.00 35.48 71 PRO B O 1
ATOM 2184 N N . HIS B 2 47 ? 53.681 4.363 30.058 1.00 32.73 72 HIS B N 1
ATOM 2185 C CA . HIS B 2 47 ? 52.245 4.375 29.787 1.00 32.48 72 HIS B CA 1
ATOM 2186 C C . HIS B 2 47 ? 51.543 4.973 30.995 1.00 32.63 72 HIS B C 1
ATOM 2187 O O . HIS B 2 47 ? 50.378 5.363 30.928 1.00 32.43 72 HIS B O 1
ATOM 2194 N N . LYS B 2 48 ? 52.274 5.031 32.103 1.00 31.92 73 LYS B N 1
ATOM 2195 C CA . LYS B 2 48 ? 51.785 5.618 33.334 1.00 31.55 73 LYS B CA 1
ATOM 2196 C C . LYS B 2 48 ? 52.446 6.971 33.372 1.00 30.59 73 LYS B C 1
ATOM 2197 O O . LYS B 2 48 ? 53.613 7.083 33.723 1.00 30.40 73 LYS B O 1
ATOM 2203 N N . LEU B 2 49 ? 51.694 7.996 33.005 1.00 29.99 74 LEU B N 1
ATOM 2204 C CA . LEU B 2 49 ? 52.209 9.357 32.954 1.00 29.44 74 LEU B CA 1
ATOM 2205 C C . LEU B 2 49 ? 52.194 10.067 34.293 1.00 28.95 74 LEU B C 1
ATOM 2206 O O . LEU B 2 49 ? 51.361 9.782 35.143 1.00 28.88 74 LEU B O 1
ATOM 2211 N N . GLU B 2 50 ? 53.113 11.011 34.460 1.00 29.46 75 GLU B N 1
ATOM 2212 C CA . GLU B 2 50 ? 53.210 11.795 35.683 1.00 30.01 75 GLU B CA 1
ATOM 2213 C C . GLU B 2 50 ? 52.871 13.255 35.388 1.00 29.94 75 GLU B C 1
ATOM 2214 O O . GLU B 2 50 ? 53.456 13.877 34.505 1.00 31.54 75 GLU B O 1
ATOM 2220 N N . LYS B 2 51 ? 51.932 13.804 36.139 1.00 29.36 76 LYS B N 1
ATOM 2221 C CA . LYS B 2 51 ? 51.529 15.190 35.963 1.00 29.03 76 LYS B CA 1
ATOM 2222 C C . LYS B 2 51 ? 52.765 16.083 35.780 1.00 28.24 76 LYS B C 1
ATOM 2223 O O . LYS B 2 51 ? 52.866 16.841 34.815 1.00 28.93 76 LYS B O 1
ATOM 2229 N N . ALA B 2 52 ? 53.714 15.977 36.701 1.00 27.57 77 ALA B N 1
ATOM 2230 C CA . ALA B 2 52 ? 54.918 16.789 36.635 1.00 26.53 77 ALA B CA 1
ATOM 2231 C C . ALA B 2 52 ? 55.746 16.547 35.378 1.00 26.77 77 ALA B C 1
ATOM 2232 O O . ALA B 2 52 ? 56.311 17.485 34.820 1.00 25.15 77 ALA B O 1
ATOM 2234 N N . ASP B 2 53 ? 55.828 15.302 34.924 1.00 26.79 78 ASP B N 1
ATOM 2235 C CA . ASP B 2 53 ? 56.622 15.041 33.731 1.00 28.02 78 ASP B CA 1
ATOM 2236 C C . ASP B 2 53 ? 55.967 15.722 32.516 1.00 27.84 78 ASP B C 1
ATOM 2237 O O . ASP B 2 53 ? 56.619 16.434 31.740 1.00 28.48 78 ASP B O 1
ATOM 2242 N N . LEU B 2 54 ? 54.671 15.507 32.355 1.00 25.56 79 LEU B N 1
ATOM 2243 C CA . LEU B 2 54 ? 53.964 16.105 31.240 1.00 23.67 79 LEU B CA 1
ATOM 2244 C C . LEU B 2 54 ? 54.178 17.615 31.196 1.00 23.86 79 LEU B C 1
ATOM 2245 O O . LEU B 2 54 ? 54.435 18.179 30.141 1.00 24.40 79 LEU B O 1
ATOM 2250 N N . LEU B 2 55 ? 54.097 18.270 32.347 1.00 24.45 80 LEU B N 1
ATOM 2251 C CA . LEU B 2 55 ? 54.271 19.715 32.397 1.00 24.85 80 LEU B CA 1
ATOM 2252 C C . LEU B 2 55 ? 55.655 20.188 31.976 1.00 26.23 80 LEU B C 1
ATOM 2253 O O . LEU B 2 55 ? 55.774 21.144 31.209 1.00 27.36 80 LEU B O 1
ATOM 2258 N N . LYS B 2 56 ? 56.713 19.547 32.464 1.00 28.40 81 LYS B N 1
ATOM 2259 C CA . LYS B 2 56 ? 58.049 19.984 32.064 1.00 28.87 81 LYS B CA 1
ATOM 2260 C C . LYS B 2 56 ? 58.246 19.715 30.573 1.00 27.80 81 LYS B C 1
ATOM 2261 O O . LYS B 2 56 ? 58.900 20.491 29.890 1.00 28.32 81 LYS B O 1
ATOM 2267 N N . ALA B 2 57 ? 57.677 18.633 30.052 1.00 26.19 82 ALA B N 1
ATOM 2268 C CA . ALA B 2 57 ? 57.835 18.372 28.626 1.00 26.53 82 ALA B CA 1
ATOM 2269 C C . ALA B 2 57 ? 57.303 19.604 27.914 1.00 27.00 82 ALA B C 1
ATOM 2270 O O . ALA B 2 57 ? 57.924 20.141 26.985 1.00 28.50 82 ALA B O 1
ATOM 2272 N N . ILE B 2 58 ? 56.151 20.069 28.376 1.00 26.45 83 ILE B N 1
ATOM 2273 C CA . ILE B 2 58 ? 55.536 21.230 27.773 1.00 26.21 83 ILE B CA 1
ATOM 2274 C C . ILE B 2 58 ? 56.410 22.456 27.992 1.00 27.08 83 ILE B C 1
ATOM 2275 O O . ILE B 2 58 ? 56.551 23.295 27.106 1.00 26.54 83 ILE B O 1
ATOM 2280 N N . GLN B 2 59 ? 57.023 22.542 29.165 1.00 29.10 84 GLN B N 1
ATOM 2281 C CA . GLN B 2 59 ? 57.914 23.656 29.473 1.00 30.78 84 GLN B CA 1
ATOM 2282 C C . GLN B 2 59 ? 59.132 23.693 28.538 1.00 33.02 84 GLN B C 1
ATOM 2283 O O . GLN B 2 59 ? 59.433 24.721 27.931 1.00 33.39 84 GLN B O 1
ATOM 2289 N N . GLU B 2 60 ? 59.840 22.572 28.446 1.00 35.77 85 GLU B N 1
ATOM 2290 C CA . GLU B 2 60 ? 61.019 22.483 27.598 1.00 39.55 85 GLU B CA 1
ATOM 2291 C C . GLU B 2 60 ? 60.617 22.973 26.228 1.00 40.64 85 GLU B C 1
ATOM 2292 O O . GLU B 2 60 ? 61.168 23.942 25.702 1.00 40.79 85 GLU B O 1
ATOM 2298 N N . GLN B 2 61 ? 59.622 22.301 25.672 1.00 42.17 86 GLN B N 1
ATOM 2299 C CA . GLN B 2 61 ? 59.094 22.635 24.365 1.00 43.18 86 GLN B CA 1
ATOM 2300 C C . GLN B 2 61 ? 58.877 24.132 24.250 1.00 43.07 86 GLN B C 1
ATOM 2301 O O . GLN B 2 61 ? 59.270 24.754 23.269 1.00 42.44 86 GLN B O 1
ATOM 2307 N N . LEU B 2 62 ? 58.249 24.709 25.265 1.00 43.84 87 LEU B N 1
ATOM 2308 C CA . LEU B 2 62 ? 57.986 26.132 25.256 1.00 45.16 87 LEU B CA 1
ATOM 2309 C C . LEU B 2 62 ? 59.253 26.939 25.036 1.00 46.69 87 LEU B C 1
ATOM 2310 O O . LEU B 2 62 ? 59.364 27.649 24.047 1.00 47.11 87 LEU B O 1
ATOM 2315 N N . ILE B 2 63 ? 60.219 26.818 25.938 1.00 49.13 88 ILE B N 1
ATOM 2316 C CA . ILE B 2 63 ? 61.451 27.582 25.804 1.00 52.08 88 ILE B CA 1
ATOM 2317 C C . ILE B 2 63 ? 62.237 27.235 24.540 1.00 53.71 88 ILE B C 1
ATOM 2318 O O . ILE B 2 63 ? 63.160 27.950 24.164 1.00 52.85 88 ILE B O 1
ATOM 2323 N N . ALA B 2 64 ? 61.875 26.141 23.881 1.00 56.50 89 ALA B N 1
ATOM 2324 C CA . ALA B 2 64 ? 62.582 25.742 22.669 1.00 59.56 89 ALA B CA 1
ATOM 2325 C C . ALA B 2 64 ? 61.945 26.372 21.436 1.00 61.85 89 ALA B C 1
ATOM 2326 O O . ALA B 2 64 ? 62.577 26.475 20.383 1.00 61.75 89 ALA B O 1
ATOM 2328 N N . ASN B 2 65 ? 60.697 26.801 21.581 1.00 64.72 90 ASN B N 1
ATOM 2329 C CA . ASN B 2 65 ? 59.961 27.411 20.483 1.00 67.77 90 ASN B CA 1
ATOM 2330 C C . ASN B 2 65 ? 59.735 28.907 20.651 1.00 69.61 90 ASN B C 1
ATOM 2331 O O . ASN B 2 65 ? 58.911 29.486 19.951 1.00 70.00 90 ASN B O 1
ATOM 2336 N N . VAL B 2 66 ? 60.460 29.533 21.571 1.00 71.94 91 VAL B N 1
ATOM 2337 C CA . VAL B 2 66 ? 60.312 30.968 21.785 1.00 74.74 91 VAL B CA 1
ATOM 2338 C C . VAL B 2 66 ? 60.779 31.749 20.561 1.00 76.94 91 VAL B C 1
ATOM 2339 O O . VAL B 2 66 ? 61.966 31.740 20.226 1.00 77.36 91 VAL B O 1
ATOM 2343 N N . HIS B 2 67 ? 59.839 32.425 19.899 1.00 79.46 92 HIS B N 1
ATOM 2344 C CA . HIS B 2 67 ? 60.142 33.225 18.707 1.00 81.27 92 HIS B CA 1
ATOM 2345 C C . HIS B 2 67 ? 60.592 34.644 19.084 1.00 81.36 92 HIS B C 1
ATOM 2346 O O . HIS B 2 67 ? 61.135 34.872 20.169 1.00 81.55 92 HIS B O 1
ATOM 2353 N N . SER B 2 68 ? 60.369 35.595 18.182 1.00 81.17 93 SER B N 1
ATOM 2354 C CA . SER B 2 68 ? 60.743 36.980 18.442 1.00 81.01 93 SER B CA 1
ATOM 2355 C C . SER B 2 68 ? 59.627 37.667 19.235 1.00 80.59 93 SER B C 1
ATOM 2356 O O . SER B 2 68 ? 59.884 38.504 20.106 1.00 80.40 93 SER B O 1
ATOM 2359 N N . ASN B 2 69 ? 58.386 37.297 18.934 1.00 79.80 94 ASN B N 1
ATOM 2360 C CA . ASN B 2 69 ? 57.228 37.872 19.612 1.00 78.78 94 ASN B CA 1
ATOM 2361 C C . ASN B 2 69 ? 56.945 37.178 20.954 1.00 77.34 94 ASN B C 1
ATOM 2362 O O . ASN B 2 69 ? 57.032 37.805 22.015 1.00 77.43 94 ASN B O 1
ATOM 2367 N N . ASP B 2 70 ? 56.617 35.886 20.900 1.00 74.84 95 ASP B N 1
ATOM 2368 C CA . ASP B 2 70 ? 56.326 35.093 22.097 1.00 71.89 95 ASP B CA 1
ATOM 2369 C C . ASP B 2 70 ? 57.513 35.098 23.075 1.00 69.11 95 ASP B C 1
ATOM 2370 O O . ASP B 2 70 ? 58.654 34.857 22.677 1.00 68.81 95 ASP B O 1
ATOM 2375 N N . ASP B 2 71 ? 57.234 35.364 24.351 1.00 65.49 96 ASP B N 1
ATOM 2376 C CA . ASP B 2 71 ? 58.270 35.416 25.385 1.00 61.36 96 ASP B CA 1
ATOM 2377 C C . ASP B 2 71 ? 58.368 34.145 26.213 1.00 58.35 96 ASP B C 1
ATOM 2378 O O . ASP B 2 71 ? 57.677 33.164 25.952 1.00 58.24 96 ASP B O 1
ATOM 2383 N N . TYR B 2 72 ? 59.238 34.178 27.217 1.00 54.60 97 TYR B N 1
ATOM 2384 C CA . TYR B 2 72 ? 59.433 33.043 28.103 1.00 51.05 97 TYR B CA 1
ATOM 2385 C C . TYR B 2 72 ? 58.367 33.021 29.197 1.00 47.73 97 TYR B C 1
ATOM 2386 O O . TYR B 2 72 ? 58.139 34.019 29.888 1.00 47.67 97 TYR B O 1
ATOM 2395 N N . PHE B 2 73 ? 57.725 31.872 29.356 1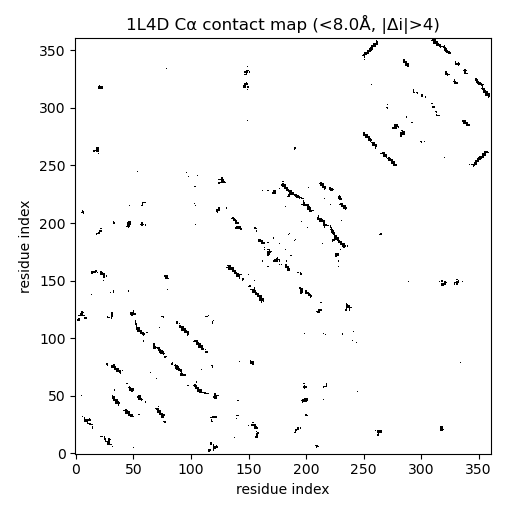.00 42.85 98 PHE B N 1
ATOM 2396 C CA . PHE B 2 73 ? 56.686 31.697 30.355 1.00 38.67 98 PHE B CA 1
ATOM 2397 C C . PHE B 2 73 ? 56.962 30.437 31.152 1.00 36.76 98 PHE B C 1
ATOM 2398 O O . PHE B 2 73 ? 57.491 29.459 30.637 1.00 36.12 98 PHE B O 1
ATOM 2406 N N . GLU B 2 74 ? 56.585 30.454 32.412 1.00 34.91 99 GLU B N 1
ATOM 2407 C CA . GLU B 2 74 ? 56.771 29.288 33.252 1.00 33.82 99 GLU B CA 1
ATOM 2408 C C . GLU B 2 74 ? 55.483 28.472 33.345 1.00 32.46 99 GLU B C 1
ATOM 2409 O O . GLU B 2 74 ? 54.434 29.010 33.711 1.00 31.41 99 GLU B O 1
ATOM 2415 N N . VAL B 2 75 ? 55.567 27.185 33.008 1.00 30.83 100 VAL B N 1
ATOM 2416 C CA . VAL B 2 75 ? 54.419 26.292 33.088 1.00 29.39 100 VAL B CA 1
ATOM 2417 C C . VAL B 2 75 ? 54.187 26.039 34.566 1.00 29.70 100 VAL B C 1
ATOM 2418 O O . VAL B 2 75 ? 55.098 25.641 35.292 1.00 30.24 100 VAL B O 1
ATOM 2422 N N . ILE B 2 76 ? 52.966 26.272 35.018 1.00 28.98 101 ILE B N 1
ATOM 2423 C CA . ILE B 2 76 ? 52.667 26.092 36.423 1.00 27.73 101 ILE B CA 1
ATOM 2424 C C . ILE B 2 76 ? 51.884 24.845 36.730 1.00 25.78 101 ILE B C 1
ATOM 2425 O O . ILE B 2 76 ? 52.269 24.075 37.598 1.00 26.45 101 ILE B O 1
ATOM 2430 N N . ASP B 2 77 ? 50.783 24.647 36.020 1.00 24.51 102 ASP B N 1
ATOM 2431 C CA . ASP B 2 77 ? 49.933 23.493 36.262 1.00 24.22 102 ASP B CA 1
ATOM 2432 C C . ASP B 2 77 ? 48.983 23.356 35.090 1.00 24.59 102 ASP B C 1
ATOM 2433 O O . ASP B 2 77 ? 49.037 24.141 34.139 1.00 24.25 102 ASP B O 1
ATOM 2438 N N . PHE B 2 78 ? 48.109 22.356 35.153 1.00 23.85 103 PHE B N 1
ATOM 2439 C CA . PHE B 2 78 ? 47.130 22.165 34.100 1.00 22.11 103 PHE B CA 1
ATOM 2440 C C . PHE B 2 78 ? 45.903 22.977 34.469 1.00 22.60 103 PHE B C 1
ATOM 2441 O O . PHE B 2 78 ? 45.598 23.144 35.652 1.00 21.87 103 PHE B O 1
ATOM 2449 N N . ALA B 2 79 ? 45.226 23.514 33.454 1.00 21.98 104 ALA B N 1
ATOM 2450 C CA . ALA B 2 79 ? 44.020 24.302 33.666 1.00 20.51 104 ALA B CA 1
ATOM 2451 C C . ALA B 2 79 ? 42.946 23.264 33.916 1.00 21.35 104 ALA B C 1
ATOM 2452 O O . ALA B 2 79 ? 43.185 22.080 33.695 1.00 21.00 104 ALA B O 1
ATOM 2454 N N . SER B 2 80 ? 41.759 23.689 34.338 1.00 22.25 105 SER B N 1
ATOM 2455 C CA . SER B 2 80 ? 40.700 22.737 34.651 1.00 23.14 105 SER B CA 1
ATOM 2456 C C . SER B 2 80 ? 40.121 21.967 33.479 1.00 23.12 105 SER B C 1
ATOM 2457 O O . SER B 2 80 ? 39.533 20.903 33.674 1.00 25.21 105 SER B O 1
ATOM 2460 N N . ASP B 2 81 ? 40.290 22.476 32.265 1.00 22.18 106 ASP B N 1
ATOM 2461 C CA . ASP B 2 81 ? 39.748 21.811 31.074 1.00 23.24 106 ASP B CA 1
ATOM 2462 C C . ASP B 2 81 ? 40.680 20.785 30.426 1.00 23.49 106 ASP B C 1
ATOM 2463 O O . ASP B 2 81 ? 40.342 20.207 29.395 1.00 24.64 106 ASP B O 1
ATOM 2468 N N . ALA B 2 82 ? 41.853 20.568 31.011 1.00 24.90 107 ALA B N 1
ATOM 2469 C CA . ALA B 2 82 ? 42.824 19.632 30.442 1.00 25.05 107 ALA B CA 1
ATOM 2470 C C . ALA B 2 82 ? 42.406 18.183 30.633 1.00 25.56 107 ALA B C 1
ATOM 2471 O O . ALA B 2 82 ? 42.048 17.762 31.739 1.00 25.38 107 ALA B O 1
ATOM 2473 N N . THR B 2 83 ? 42.442 17.429 29.538 1.00 24.81 108 THR B N 1
ATOM 2474 C CA . THR B 2 83 ? 42.077 16.028 29.571 1.00 24.75 108 THR B CA 1
ATOM 2475 C C . THR B 2 83 ? 42.977 15.242 28.648 1.00 23.78 108 THR B C 1
ATOM 2476 O O . THR B 2 83 ? 43.617 15.789 27.758 1.00 23.58 108 THR B O 1
ATOM 2480 N N . ILE B 2 84 ? 43.038 13.949 28.903 1.00 23.82 109 ILE B N 1
ATOM 2481 C CA . ILE B 2 84 ? 43.798 13.024 28.096 1.00 24.02 109 ILE B CA 1
ATOM 2482 C C . ILE B 2 84 ? 42.714 12.074 27.642 1.00 25.24 109 ILE B C 1
ATOM 2483 O O . ILE B 2 84 ? 41.997 11.531 28.470 1.00 25.73 109 ILE B O 1
ATOM 2488 N N . THR B 2 85 ? 42.569 11.884 26.338 1.00 25.70 110 THR B N 1
ATOM 2489 C CA . THR B 2 85 ? 41.517 11.016 25.830 1.00 26.17 110 THR B CA 1
ATOM 2490 C C . THR B 2 85 ? 41.958 10.092 24.723 1.00 27.55 110 THR B C 1
ATOM 2491 O O . THR B 2 85 ? 43.025 10.260 24.139 1.00 27.98 110 THR B O 1
ATOM 2495 N N . ASP B 2 86 ? 41.117 9.108 24.426 1.00 29.71 111 ASP B N 1
ATOM 2496 C CA . ASP B 2 86 ? 41.419 8.156 23.362 1.00 31.59 111 ASP B CA 1
ATOM 2497 C C . ASP B 2 86 ? 40.425 8.316 22.211 1.00 32.58 111 ASP B C 1
ATOM 2498 O O . ASP B 2 86 ? 39.463 9.070 22.324 1.00 33.37 111 ASP B O 1
ATOM 2503 N N . ARG B 2 87 ? 40.656 7.606 21.110 1.00 34.02 112 ARG B N 1
ATOM 2504 C CA . ARG B 2 87 ? 39.795 7.718 19.938 1.00 35.58 112 ARG B CA 1
ATOM 2505 C C . ARG B 2 87 ? 38.312 7.452 20.193 1.00 35.28 112 ARG B C 1
ATOM 2506 O O . ARG B 2 87 ? 37.488 7.696 19.319 1.00 35.97 112 ARG B O 1
ATOM 2514 N N . ASN B 2 88 ? 37.960 6.942 21.365 1.00 35.92 113 ASN B N 1
ATOM 2515 C CA . ASN B 2 88 ? 36.544 6.718 21.658 1.00 36.67 113 ASN B CA 1
ATOM 2516 C C . ASN B 2 88 ? 36.022 7.889 22.478 1.00 35.36 113 ASN B C 1
ATOM 2517 O O . ASN B 2 88 ? 34.916 7.840 23.000 1.00 34.82 113 ASN B O 1
ATOM 2522 N N . GLY B 2 89 ? 36.817 8.943 22.592 1.00 34.25 114 GLY B N 1
ATOM 2523 C CA . GLY B 2 89 ? 36.393 10.077 23.387 1.00 34.05 114 GLY B CA 1
ATOM 2524 C C . GLY B 2 89 ? 36.454 9.798 24.890 1.00 33.52 114 GLY B C 1
ATOM 2525 O O . GLY B 2 89 ? 36.023 10.626 25.699 1.00 32.22 114 GLY B O 1
ATOM 2526 N N . LYS B 2 90 ? 36.988 8.640 25.277 1.00 32.49 115 LYS B N 1
ATOM 2527 C CA . LYS B 2 90 ? 37.078 8.312 26.689 1.00 31.75 115 LYS B CA 1
ATOM 2528 C C . LYS B 2 90 ? 38.107 9.168 27.412 1.00 30.53 115 LYS B C 1
ATOM 2529 O O . LYS B 2 90 ? 39.226 9.352 26.941 1.00 30.65 115 LYS B O 1
ATOM 2535 N N . VAL B 2 91 ? 37.715 9.686 28.568 1.00 29.46 116 VAL B N 1
ATOM 2536 C CA . VAL B 2 91 ? 38.585 10.523 29.379 1.00 27.70 116 VAL B CA 1
ATOM 2537 C C . VAL B 2 91 ? 39.253 9.704 30.486 1.00 28.37 116 VAL B C 1
ATOM 2538 O O . VAL B 2 91 ? 38.577 9.023 31.252 1.00 28.01 116 VAL B O 1
ATOM 2542 N N . TYR B 2 92 ? 40.579 9.759 30.556 1.00 28.69 117 TYR B N 1
ATOM 2543 C CA . TYR B 2 92 ? 41.320 9.044 31.591 1.00 30.31 117 TYR B CA 1
ATOM 2544 C C . TYR B 2 92 ? 41.600 10.032 32.712 1.00 31.25 117 TYR B C 1
ATOM 2545 O O . TYR B 2 92 ? 41.970 11.181 32.453 1.00 31.59 117 TYR B O 1
ATOM 2554 N N . PHE B 2 93 ? 41.415 9.582 33.951 1.00 31.47 118 PHE B N 1
ATOM 2555 C CA . PHE B 2 93 ? 41.612 10.435 35.121 1.00 32.80 118 PHE B CA 1
ATOM 2556 C C . PHE B 2 93 ? 42.837 10.077 35.930 1.00 32.51 118 PHE B C 1
ATOM 2557 O O . PHE B 2 93 ? 43.143 8.905 36.102 1.00 33.21 118 PHE B O 1
ATOM 2565 N N . ALA B 2 94 ? 43.530 11.096 36.430 1.00 33.84 119 ALA B N 1
ATOM 2566 C CA . ALA B 2 94 ? 44.733 10.893 37.243 1.00 34.69 119 ALA B CA 1
ATOM 2567 C C . ALA B 2 94 ? 44.365 10.357 38.611 1.00 34.63 119 ALA B C 1
ATOM 2568 O O . ALA B 2 94 ? 43.271 10.614 39.105 1.00 34.70 119 ALA B O 1
ATOM 2570 N N . ASP B 2 95 ? 45.285 9.611 39.215 1.00 35.74 120 ASP B N 1
ATOM 2571 C CA . ASP B 2 95 ? 45.071 9.041 40.541 1.00 36.85 120 ASP B CA 1
ATOM 2572 C C . ASP B 2 95 ? 45.386 10.059 41.635 1.00 37.18 120 ASP B C 1
ATOM 2573 O O . ASP B 2 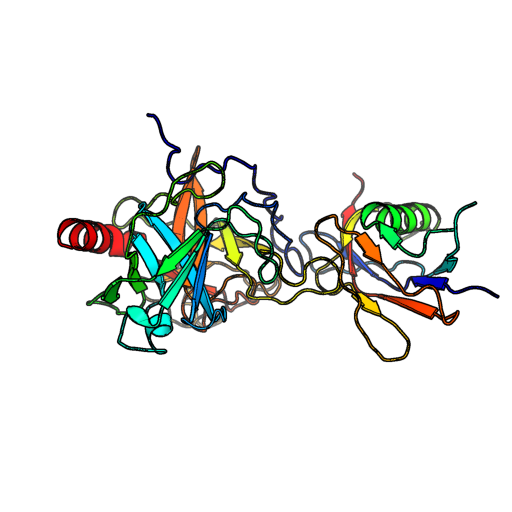95 ? 45.633 11.235 41.368 1.00 35.84 120 ASP B O 1
ATOM 2578 N N . LYS B 2 96 ? 45.380 9.585 42.874 1.00 38.98 121 LYS B N 1
ATOM 2579 C CA . LYS B 2 96 ? 45.653 10.424 44.035 1.00 39.69 121 LYS B CA 1
ATOM 2580 C C . LYS B 2 96 ? 47.005 11.120 43.917 1.00 40.60 121 LYS B C 1
ATOM 2581 O O . LYS B 2 96 ? 47.185 12.226 44.415 1.00 41.79 121 LYS B O 1
ATOM 2587 N N . ASP B 2 97 ? 47.952 10.487 43.235 1.00 40.25 122 ASP B N 1
ATOM 2588 C CA . ASP B 2 97 ? 49.282 11.069 43.095 1.00 39.79 122 ASP B CA 1
ATOM 2589 C C . ASP B 2 97 ? 49.491 11.895 41.830 1.00 38.18 122 ASP B C 1
ATOM 2590 O O . ASP B 2 97 ? 50.595 12.352 41.563 1.00 36.82 122 ASP B O 1
ATOM 2595 N N . GLY B 2 98 ? 48.427 12.085 41.057 1.00 36.30 123 GLY B N 1
ATOM 2596 C CA . GLY B 2 98 ? 48.529 12.874 39.844 1.00 33.17 123 GLY B CA 1
ATOM 2597 C C . GLY B 2 98 ? 48.983 12.088 38.636 1.00 32.30 123 GLY B C 1
ATOM 2598 O O . GLY B 2 98 ? 49.323 12.663 37.600 1.00 30.70 123 GLY B O 1
ATOM 2599 N N . SER B 2 99 ? 48.984 10.768 38.770 1.00 30.49 124 SER B N 1
ATOM 2600 C CA . SER B 2 99 ? 49.414 9.889 37.698 1.00 29.93 124 SER B CA 1
ATOM 2601 C C . SER B 2 99 ? 48.263 9.441 36.799 1.00 30.41 124 SER B C 1
ATOM 2602 O O . SER B 2 99 ? 47.149 9.201 37.272 1.00 30.40 124 SER B O 1
ATOM 2605 N N . VAL B 2 100 ? 48.540 9.329 35.500 1.00 29.08 125 VAL B N 1
ATOM 2606 C CA . VAL B 2 100 ? 47.533 8.904 34.543 1.00 28.70 125 VAL B CA 1
ATOM 2607 C C . VAL B 2 100 ? 47.993 7.628 33.847 1.00 28.83 125 VAL B C 1
ATOM 2608 O O . VAL B 2 100 ? 48.957 7.644 33.081 1.00 28.76 125 VAL B O 1
ATOM 2612 N N . THR B 2 101 ? 47.293 6.526 34.116 1.00 28.05 126 THR B N 1
ATOM 2613 C CA . THR B 2 101 ? 47.648 5.236 33.535 1.00 28.16 126 THR B CA 1
ATOM 2614 C C . THR B 2 101 ? 46.819 4.809 32.323 1.00 28.85 126 THR B C 1
ATOM 2615 O O . THR B 2 101 ? 45.635 4.481 32.432 1.00 28.25 126 THR B O 1
ATOM 2619 N N . LEU B 2 102 ? 47.473 4.807 31.168 1.00 29.54 127 LEU B N 1
ATOM 2620 C CA . LEU B 2 102 ? 46.832 4.447 29.924 1.00 31.21 127 LEU B CA 1
ATOM 2621 C C . LEU B 2 102 ? 47.122 3.010 29.529 1.00 33.63 127 LEU B C 1
ATOM 2622 O O . LEU B 2 102 ? 48.206 2.481 29.795 1.00 33.89 127 LEU B O 1
ATOM 2627 N N . PRO B 2 103 ? 46.156 2.363 28.862 1.00 35.56 128 PRO B N 1
ATOM 2628 C CA . PRO B 2 103 ? 46.288 0.976 28.411 1.00 36.62 128 PRO B CA 1
ATOM 2629 C C . PRO B 2 103 ? 47.537 0.767 27.555 1.00 37.87 128 PRO B C 1
ATOM 2630 O O . PRO B 2 103 ? 47.934 1.640 26.789 1.00 37.83 128 PRO B O 1
ATOM 2634 N N . THR B 2 104 ? 48.138 -0.408 27.687 1.00 39.24 129 THR B N 1
ATOM 2635 C CA . THR B 2 104 ? 49.326 -0.779 26.929 1.00 40.84 129 THR B CA 1
ATOM 2636 C C . THR B 2 104 ? 48.937 -1.343 25.559 1.00 41.49 129 THR B C 1
ATOM 2637 O O . THR B 2 104 ? 49.666 -1.184 24.570 1.00 40.69 129 THR B O 1
ATOM 2641 N N . GLN B 2 105 ? 47.780 -2.006 25.532 1.00 41.95 130 GLN B N 1
ATOM 2642 C CA . GLN B 2 105 ? 47.213 -2.624 24.336 1.00 42.09 130 GLN B CA 1
ATOM 2643 C C . GLN B 2 105 ? 45.775 -2.131 24.180 1.00 41.21 130 GLN B C 1
ATOM 2644 O O . GLN B 2 105 ? 45.017 -2.098 25.149 1.00 40.42 130 GLN B O 1
ATOM 2650 N N . PRO B 2 106 ? 45.353 -1.831 22.947 1.00 40.31 131 PRO B N 1
ATOM 2651 C CA . PRO B 2 106 ? 46.145 -1.914 21.717 1.00 39.59 131 PRO B CA 1
ATOM 2652 C C . PRO B 2 106 ? 47.109 -0.762 21.590 1.00 38.62 131 PRO B C 1
ATOM 2653 O O . PRO B 2 106 ? 47.075 0.170 22.378 1.00 38.90 131 PRO B O 1
ATOM 2657 N N . VAL B 2 107 ? 47.988 -0.830 20.605 1.00 37.54 132 VAL B N 1
ATOM 2658 C CA . VAL B 2 107 ? 48.872 0.293 20.373 1.00 38.28 132 VAL B CA 1
ATOM 2659 C C . VAL B 2 107 ? 47.886 1.310 19.793 1.00 38.38 132 VAL B C 1
ATOM 2660 O O . VAL B 2 107 ? 47.116 0.973 18.892 1.00 39.31 132 VAL B O 1
ATOM 2664 N N . GLN B 2 108 ? 47.886 2.535 20.313 1.00 38.01 133 GLN B N 1
ATOM 2665 C CA . GLN B 2 108 ? 46.955 3.567 19.841 1.00 36.09 133 GLN B CA 1
ATOM 2666 C C . GLN B 2 108 ? 47.432 4.962 20.197 1.00 35.95 133 GLN B C 1
ATOM 2667 O O . GLN B 2 108 ? 48.512 5.141 20.768 1.00 36.02 133 GLN B O 1
ATOM 2673 N N . GLU B 2 109 ? 46.603 5.947 19.866 1.00 35.09 134 GLU B N 1
ATOM 2674 C CA . GLU B 2 109 ? 46.916 7.339 20.134 1.00 34.01 134 GLU B CA 1
ATOM 2675 C C . GLU B 2 109 ? 46.040 7.925 21.228 1.00 33.03 134 GLU B C 1
ATOM 2676 O O . GLU B 2 109 ? 44.863 7.610 21.328 1.00 33.78 134 GLU B O 1
ATOM 2682 N N . PHE B 2 110 ? 46.627 8.787 22.044 1.00 31.26 135 PHE B N 1
ATOM 2683 C CA . PHE B 2 110 ? 45.893 9.453 23.102 1.00 29.11 135 PHE B CA 1
ATOM 2684 C C . PHE B 2 110 ? 46.139 10.934 22.886 1.00 29.48 135 PHE B C 1
ATOM 2685 O O . PHE B 2 110 ? 47.188 11.346 22.362 1.00 29.13 135 PHE B O 1
ATOM 2693 N N . LEU B 2 111 ? 45.173 11.740 23.289 1.00 28.15 136 LEU B N 1
ATOM 2694 C CA . LEU B 2 111 ? 45.304 13.160 23.111 1.00 27.81 136 LEU B CA 1
ATOM 2695 C C . LEU B 2 111 ? 45.293 13.866 24.436 1.00 27.77 136 LEU B C 1
ATOM 2696 O O . LEU B 2 111 ? 44.499 13.545 25.314 1.00 28.88 136 LEU B O 1
ATOM 2701 N N . LEU B 2 112 ? 46.198 14.821 24.574 1.00 26.57 137 LEU B N 1
ATOM 2702 C CA . LEU B 2 112 ? 46.279 15.641 25.760 1.00 24.92 137 LEU B CA 1
ATOM 2703 C C . LEU B 2 112 ? 45.996 17.037 25.229 1.00 25.75 137 LEU B C 1
ATOM 2704 O O . LEU B 2 112 ? 46.853 17.642 24.573 1.00 26.36 137 LEU B O 1
ATOM 2709 N N . SER B 2 113 ? 44.786 17.530 25.476 1.00 24.99 138 SER B N 1
ATOM 2710 C CA . SER B 2 113 ? 44.386 18.861 25.026 1.00 24.51 138 SER B CA 1
ATOM 2711 C C . SER B 2 113 ? 43.898 19.707 26.200 1.00 24.73 138 SER B C 1
ATOM 2712 O O . SER B 2 113 ? 43.826 19.235 27.330 1.00 26.38 138 SER B O 1
ATOM 2715 N N . GLY B 2 114 ? 43.550 20.959 25.948 1.00 23.27 139 GLY B N 1
ATOM 2716 C CA . GLY B 2 114 ? 43.112 21.796 27.041 1.00 22.00 139 GLY B CA 1
ATOM 2717 C C . GLY B 2 114 ? 44.143 22.877 27.294 1.00 22.78 139 GLY B C 1
ATOM 2718 O O . GLY B 2 114 ? 45.069 23.059 26.486 1.00 22.42 139 GLY B O 1
ATOM 2719 N N . HIS B 2 115 ? 44.000 23.578 28.419 1.00 20.27 140 HIS B N 1
ATOM 2720 C CA . HIS B 2 115 ? 44.899 24.661 28.751 1.00 19.76 140 HIS B CA 1
ATOM 2721 C C . HIS B 2 115 ? 45.890 24.407 29.855 1.00 21.63 140 HIS B C 1
ATOM 2722 O O . HIS B 2 115 ? 45.6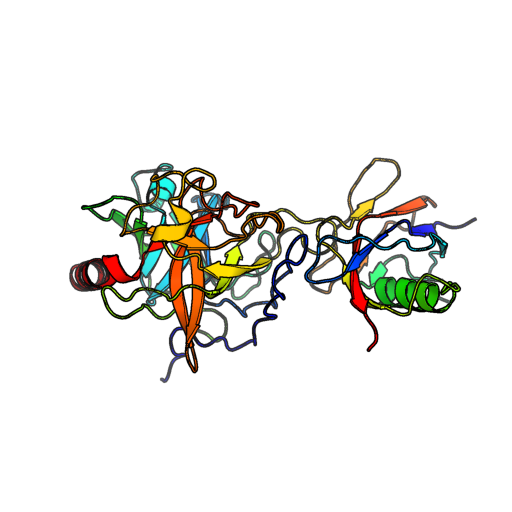92 23.572 30.730 1.00 21.71 140 HIS B O 1
ATOM 2729 N N . VAL B 2 116 ? 46.975 25.162 29.783 1.00 22.76 141 VAL B N 1
ATOM 2730 C CA . VAL B 2 116 ? 48.048 25.095 30.738 1.00 24.16 141 VAL B CA 1
ATOM 2731 C C . VAL B 2 116 ? 48.170 26.460 31.404 1.00 24.78 141 VAL B C 1
ATOM 2732 O O . VAL B 2 116 ? 48.181 27.493 30.727 1.00 25.07 141 VAL B O 1
ATOM 2736 N N . ARG B 2 117 ? 48.226 26.469 32.728 1.00 24.25 142 ARG B N 1
ATOM 2737 C CA . ARG B 2 117 ? 48.393 27.722 33.437 1.00 24.52 142 ARG B CA 1
ATOM 2738 C C . ARG B 2 117 ? 49.872 28.101 33.341 1.00 25.01 142 ARG B C 1
ATOM 2739 O O . ARG B 2 117 ? 50.752 27.294 33.636 1.00 24.58 142 ARG B O 1
ATOM 2747 N N . VAL B 2 118 ? 50.136 29.329 32.911 1.00 26.33 143 VAL B N 1
ATOM 2748 C CA . VAL B 2 118 ? 51.501 29.826 32.775 1.00 28.10 143 VAL B CA 1
ATOM 2749 C C . VAL B 2 118 ? 51.626 31.235 33.366 1.00 32.18 143 VAL B C 1
ATOM 2750 O O . VAL B 2 118 ? 50.665 32.000 33.371 1.00 33.31 143 VAL B O 1
ATOM 2754 N N . ARG B 2 119 ? 52.797 31.568 33.892 1.00 35.58 144 ARG B N 1
ATOM 2755 C CA . ARG B 2 119 ? 53.011 32.899 34.438 1.00 39.56 144 ARG B CA 1
ATOM 2756 C C . ARG B 2 119 ? 54.242 33.427 33.731 1.00 41.75 144 ARG B C 1
ATOM 2757 O O . ARG B 2 119 ? 55.163 32.675 33.437 1.00 41.52 144 ARG B O 1
ATOM 2765 N N . PRO B 2 120 ? 54.279 34.730 33.445 1.00 45.25 145 PRO B N 1
ATOM 2766 C CA . PRO B 2 120 ? 55.460 35.242 32.755 1.00 48.28 145 PRO B CA 1
ATOM 2767 C C . PRO B 2 120 ? 56.755 35.198 33.563 1.00 50.84 145 PRO B C 1
ATOM 2768 O O . PRO B 2 120 ? 56.761 35.396 34.779 1.00 49.11 145 PRO B O 1
ATOM 2772 N N . TYR B 2 121 ? 57.845 34.910 32.858 1.00 54.75 146 TYR B N 1
ATOM 2773 C CA . TYR B 2 121 ? 59.168 34.865 33.458 1.00 58.36 146 TYR B CA 1
ATOM 2774 C C . TYR B 2 121 ? 59.625 36.304 33.606 1.00 60.40 146 TYR B C 1
ATOM 2775 O O . TYR B 2 121 ? 59.817 37.010 32.605 1.00 60.42 146 TYR B O 1
ATOM 2784 N N . LYS B 2 122 ? 59.785 36.747 34.849 1.00 62.56 147 LYS B N 1
ATOM 2785 C CA . LYS B 2 122 ? 60.235 38.111 35.092 1.00 64.94 147 LYS B CA 1
ATOM 2786 C C . LYS B 2 122 ? 60.707 38.275 36.531 1.00 65.92 147 LYS B C 1
ATOM 2787 O O . LYS B 2 122 ? 60.647 37.274 37.284 1.00 66.48 147 LYS B O 1
#

Foldseek 3Di:
DDFDAAFFAPDDWPCFDALDAPAFFIDQLRQQQWKFKAFPVQHGAFIWGAAFQFKTKFWQCVCVPDPALQRIKIWGLAFFRPPGDPPIDIFGFHDKAADPPPRTMIMTTTPDGHDGDSRHHGHHADAAPDDDDFQAKKKWKAQQDQDDDPRGRGIGMHIWTWHPVVVCCDPLAVVNPADPQKTFTAAEPDGYKDGRHGHGTFIWGDDPRGTYGQWGFTVPQATQDYSYTGMTGGRSNCVVVVVVVVVVD/DFAKEWEAEWEAEPPDRDIHGADIDMFGEDVDVSYHLKDAQVVVQVVSQVSQVVPQDPPRAHKHFDGFDPPWFKAFPVRDTFDADPRRITHDDRPPGGYIYTYYYTYIHDDD

Solvent-accessible surface area: 16797 Å² total; per-residue (Å²): 147,140,78,80,98,49,0,70,27,93,55,112,3,59,90,0,56,26,95,10,57,10,5,2,25,3,75,68,21,0,5,3,0,3,0,0,0,19,19,156,195,30,132,33,65,0,0,0,0,0,16,28,52,65,11,0,0,0,1,13,82,2,29,121,105,11,107,137,35,48,2,1,45,0,2,0,4,7,13,22,44,112,96,49,40,142,61,22,32,92,16,92,0,36,147,43,40,87,2,76,101,94,123,48,0,0,0,0,42,3,66,56,77,6,96,34,42,59,61,0,0,13,1,8,50,6,74,75,92,82,100,14,64,54,196,38,111,0,14,2,0,0,16,42,42,118,21,7,2,21,1,27,16,35,1,0,0,5,28,0,36,6,14,77,29,159,29,0,36,120,176,88,18,9,71,57,146,9,72,62,4,18,5,0,0,2,5,51,94,26,11,16,63,6,30,1,16,14,19,0,0,0,0,0,5,100,81,192,64,67,10,12,0,7,0,0,4,13,125,72,113,7,45,0,110,47,56,86,3,0,8,0,1,17,0,1,96,8,4,96,48,0,84,10,16,46,170,110,78,193,75,2,45,0,27,1,46,15,29,0,10,11,27,29,53,94,106,88,20,97,22,132,130,35,94,11,77,0,53,82,174,168,116,18,65,24,110,1,61,54,70,58,1,19,91,10,5,29,95,45,9,78,77,35,36,143,118,138,41,93,118,23,61,18,45,23,8,6,23,70,1,28,0,22,14,215,131,54,115,46,28,113,25,64,135,120,18,6,0,91,2,50,90,136,93,76,37,97,2,68,0,31,16,55,0,16,0,116,72,96,247

Organism: Homo sapiens (NCBI:txid9606)

Sequence (361 aa):
APSFDCGKPQVEPKKCPGRVVGGCVAHPHSWPWQVSLRTRFGMHFCGGTLISPEWVLTAAHCLEKSPRPSSYKVILGAHQEVNLEPHVQEIEVSRLFLEPTRKDIALLKLSSPAVITDKVIPACLPSPNYVVADRTECFITGWGETQGTFGAGLLKEAQLPVIENKVCNRYEFLNGRVQSTELCAGHLAGGTDSCQGDAGGPLVCFEKDKYILQGVTSWGLGCARPNKPGVYVRVSRFVTWIEGVMRNNNNSQLVVSVAGTVEGTNQDISLKFFEIDLTSRPAMPHKLEKADLLKAIQEQLIANVHSNDDYFEVIDFASDATITDRNGKVYFADKDGSVTLPTQPVQEFLLSGHVRVRPYK

Secondary structure (DSSP, 8-state):
---PPTT--SS----PPTT-TT-EEPPTTSSTTEEEEEETT--EEEEEEEEETTEEEEEGGGGGS-SSGGGEEEEES-SBSSS--TT-EEEEEEEEEE-TTT--EEEEEESSPPPP-SS--PPBPPPTT--PPTT-EEEEEES-S--STTTTTB-EEEEEEEE-HHHHTSTTTTTT---TTEEEE--SSS---B--SPTT-EEEEEETTEEEEEEEEPTTT--BBTTB-EEEEEGGGGHHHHHHHHHH-/---EEEEEEEEEETTSS-EE----EEEEEES---EESEEEHHHHHHHHHHHHHHS--SSS--EEEEEE-TT-EEEETT-PEE---TTSEEE--SSS--EEEEEEEEEEEE--

Nearest PDB structures (foldseek):
  1l4z-assembly1_A  TM=9.851E-01  e=1.488E-47  Homo sapiens
  4a5t-assembly1_S  TM=9.681E-01  e=9.285E-45  Homo sapiens
  1qrz-assembly4_D  TM=9.722E-01  e=3.114E-44  Homo sapiens
  9azk-assembly2_B  TM=9.526E-01  e=3.114E-44  Homo sapiens
  7uah-assembly1_A  TM=9.498E-01  e=3.503E-43  Homo sapiens

CATH classification: 2.40.10.10 (+1 more: 2.40.10.10)

Radius of gyration: 21.92 Å; Cα contacts (8 Å, |Δi|>4): 964; chains: 2; bounding box: 52×52×60 Å